Protein AF-A0A961BLE7-F1 (afdb_monomer)

Nearest PDB structures (foldseek):
  6jde-assembly1_B  TM=3.612E-01  e=2.656E+00  Escherichia coli K-12
  7pup-assembly1_A  TM=2.075E-01  e=4.134E+00  Arabidopsis thaliana

Radius of gyration: 15.81 Å; Cα contacts (8 Å, |Δi|>4): 350; chains: 1; bounding box: 40×34×43 Å

Sequence (179 aa):
MSVVALWSPSDLVLSILAPLAVAASRPPCLVVDLDPNGPRFSAGPTLAELVADGPTADQLAPKRSGVSVLGNGGVRAGDAEDVVAALGRRWPSLVLRCPPTEPAPPAAIALIPLLPGPLALRTDPHRTILQRVGLRVDVPDGIPVVREPRPSTLRALASMRMPVRSRWVRQLGQIWSPT

Mean predicted aligned error: 3.85 Å

Structure (mmCIF, N/CA/C/O backbone):
data_AF-A0A961BLE7-F1
#
_entry.id   AF-A0A961BLE7-F1
#
loop_
_atom_site.group_PDB
_atom_site.id
_atom_site.type_symbol
_atom_site.label_atom_id
_atom_site.label_alt_id
_atom_site.label_comp_id
_atom_site.label_asym_id
_atom_site.label_entity_id
_atom_site.label_seq_id
_atom_site.pdbx_PDB_ins_code
_atom_site.Cartn_x
_atom_site.Cartn_y
_atom_site.Cartn_z
_atom_site.occupancy
_atom_site.B_iso_or_equiv
_atom_site.auth_seq_id
_atom_site.auth_comp_id
_atom_site.auth_asym_id
_atom_site.auth_atom_id
_atom_site.pdbx_PDB_model_num
ATOM 1 N N . MET A 1 1 ? 5.748 -5.841 15.521 1.00 70.19 1 MET A N 1
ATOM 2 C CA . MET A 1 1 ? 4.954 -4.909 14.696 1.00 70.19 1 MET A CA 1
ATOM 3 C C . MET A 1 1 ? 5.760 -4.608 13.450 1.00 70.19 1 MET A C 1
ATOM 5 O O . MET A 1 1 ? 6.947 -4.339 13.587 1.00 70.19 1 MET A O 1
ATOM 9 N N . SER A 1 2 ? 5.156 -4.688 12.268 1.00 90.81 2 SER A N 1
ATOM 10 C CA . SER A 1 2 ? 5.845 -4.400 11.004 1.00 90.81 2 SER A CA 1
ATOM 11 C C . SER A 1 2 ? 5.075 -3.327 10.242 1.00 90.81 2 SER A C 1
ATOM 13 O O . SER A 1 2 ? 3.888 -3.508 9.982 1.00 90.81 2 SER A O 1
ATOM 15 N N . VAL A 1 3 ? 5.737 -2.221 9.906 1.00 95.06 3 VAL A N 1
ATOM 16 C CA . VAL A 1 3 ? 5.173 -1.131 9.098 1.00 95.06 3 VAL A CA 1
ATOM 17 C C . VAL A 1 3 ? 5.963 -1.052 7.809 1.00 95.06 3 VAL A C 1
ATOM 19 O O . VAL A 1 3 ? 7.190 -1.028 7.836 1.00 95.06 3 VAL A O 1
ATOM 22 N N . VAL A 1 4 ? 5.253 -1.018 6.692 1.00 96.00 4 VAL A N 1
ATOM 23 C CA . VAL A 1 4 ? 5.823 -0.881 5.356 1.00 96.00 4 VAL A CA 1
ATOM 24 C C . VAL A 1 4 ? 5.196 0.339 4.714 1.00 96.00 4 VAL A C 1
ATOM 26 O O . VAL A 1 4 ? 3.980 0.393 4.584 1.00 96.00 4 VAL A O 1
ATOM 29 N N . ALA A 1 5 ? 6.006 1.294 4.275 1.00 96.31 5 ALA A N 1
ATOM 30 C CA . ALA A 1 5 ? 5.553 2.349 3.378 1.00 96.31 5 ALA A CA 1
ATOM 31 C C . ALA A 1 5 ? 5.838 1.932 1.934 1.00 96.31 5 ALA A C 1
ATOM 33 O O . ALA A 1 5 ? 6.955 1.517 1.628 1.00 96.31 5 ALA A O 1
ATOM 34 N N . LEU A 1 6 ? 4.832 2.008 1.063 1.00 96.56 6 LEU A N 1
ATOM 35 C CA . LEU A 1 6 ? 4.942 1.632 -0.342 1.00 96.56 6 LEU A CA 1
ATOM 36 C C . LEU A 1 6 ? 4.665 2.841 -1.231 1.00 96.56 6 LEU A C 1
ATOM 38 O O . LEU A 1 6 ? 3.615 3.475 -1.121 1.00 96.56 6 LEU A O 1
ATOM 42 N N . TRP A 1 7 ? 5.593 3.115 -2.141 1.00 96.19 7 TRP A N 1
ATOM 43 C CA . TRP A 1 7 ? 5.528 4.230 -3.077 1.00 96.19 7 TRP A CA 1
ATOM 44 C C . TRP A 1 7 ? 5.665 3.718 -4.512 1.00 96.19 7 TRP A C 1
ATOM 46 O O . TRP A 1 7 ? 6.544 2.913 -4.814 1.00 96.19 7 TRP A O 1
ATOM 56 N N . SER A 1 8 ? 4.774 4.149 -5.403 1.00 95.44 8 SER A N 1
ATOM 57 C CA . SER A 1 8 ? 4.772 3.736 -6.813 1.00 95.44 8 SER A CA 1
ATOM 58 C C . SER A 1 8 ? 4.468 4.949 -7.699 1.00 95.44 8 SER A C 1
ATOM 60 O O . SER A 1 8 ? 3.306 5.207 -8.011 1.00 95.44 8 SER A O 1
ATOM 62 N N . PRO A 1 9 ? 5.488 5.752 -8.052 1.00 91.81 9 PRO A N 1
ATOM 63 C CA . PRO A 1 9 ? 5.289 7.074 -8.651 1.00 91.81 9 PRO A CA 1
ATOM 64 C C . PRO A 1 9 ? 4.894 7.062 -10.130 1.00 91.81 9 PRO A C 1
ATOM 66 O O . PRO A 1 9 ? 4.314 8.025 -10.620 1.00 91.81 9 PRO A O 1
ATOM 69 N N . SER A 1 10 ? 5.212 5.996 -10.865 1.00 87.44 10 SER A N 1
ATOM 70 C CA . SER A 1 10 ? 5.004 5.924 -12.320 1.00 87.44 10 SER A CA 1
ATOM 71 C C . SER A 1 10 ? 3.865 5.011 -12.753 1.00 87.44 10 SER A C 1
ATOM 73 O O . SER A 1 10 ? 3.608 4.888 -13.949 1.00 87.44 10 SER A O 1
ATOM 75 N N . ASP A 1 11 ? 3.182 4.367 -11.809 1.00 89.56 11 ASP A N 1
ATOM 76 C CA . ASP A 1 11 ? 2.115 3.421 -12.107 1.00 89.56 11 ASP A CA 1
ATOM 77 C C . ASP A 1 11 ? 0.971 3.583 -11.099 1.00 89.56 11 ASP A C 1
ATOM 79 O O . ASP A 1 11 ? 1.023 3.112 -9.962 1.00 89.56 11 ASP A O 1
ATOM 83 N N . LEU A 1 12 ? -0.093 4.267 -11.532 1.00 88.81 12 LEU A N 1
ATOM 84 C CA . LEU A 1 12 ? -1.275 4.517 -10.704 1.00 88.81 12 LEU A CA 1
ATOM 85 C C . LEU A 1 12 ? -2.036 3.232 -10.354 1.00 88.81 12 LEU A C 1
ATOM 87 O O . LEU A 1 12 ? -2.704 3.171 -9.324 1.00 88.81 12 LEU A O 1
ATOM 91 N N . VAL A 1 13 ? -1.937 2.189 -11.182 1.00 91.31 13 VAL A N 1
ATOM 92 C CA . VAL A 1 13 ? -2.569 0.899 -10.889 1.00 91.31 13 VAL A CA 1
ATOM 93 C C . VAL A 1 13 ? -1.800 0.201 -9.773 1.00 91.31 13 VAL A C 1
ATOM 95 O O . VAL A 1 13 ? -2.412 -0.285 -8.818 1.00 91.31 13 VAL A O 1
ATOM 98 N N . LEU A 1 14 ? -0.467 0.181 -9.844 1.00 92.25 14 LEU A N 1
ATOM 99 C CA . LEU A 1 14 ? 0.373 -0.359 -8.775 1.00 92.25 14 LEU A CA 1
ATOM 100 C C . LEU A 1 14 ? 0.261 0.464 -7.494 1.00 92.25 14 LEU A C 1
ATOM 102 O O . LEU A 1 14 ? 0.162 -0.134 -6.423 1.00 92.25 14 LEU A O 1
ATOM 106 N N . SER A 1 15 ? 0.193 1.796 -7.581 1.00 94.50 15 SER A N 1
ATOM 107 C CA . SER A 1 15 ? 0.047 2.657 -6.401 1.00 94.50 15 SER A CA 1
ATOM 108 C C . SER A 1 15 ? -1.218 2.342 -5.598 1.00 94.50 15 SER A C 1
ATOM 110 O O . SER A 1 15 ? -1.226 2.510 -4.382 1.00 94.50 15 SER A O 1
ATOM 112 N N . ILE A 1 16 ? -2.274 1.835 -6.243 1.00 94.38 16 ILE A N 1
ATOM 113 C CA . ILE A 1 16 ? -3.529 1.439 -5.590 1.00 94.38 16 ILE A CA 1
ATOM 114 C C . ILE A 1 16 ? -3.517 -0.043 -5.191 1.00 94.38 16 ILE A C 1
ATOM 116 O O . ILE A 1 16 ? -3.877 -0.392 -4.066 1.00 94.38 16 ILE A O 1
ATOM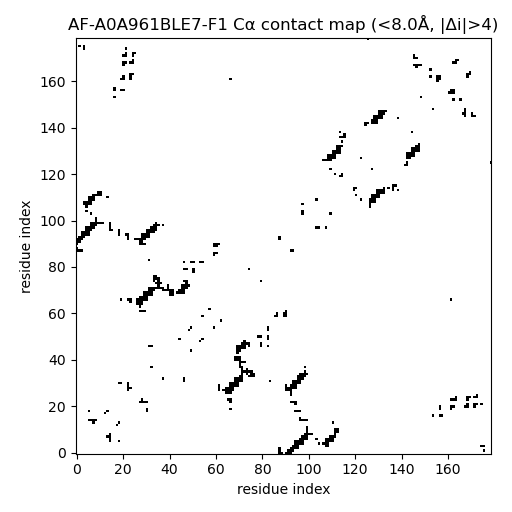 120 N N . LEU A 1 17 ? -3.129 -0.942 -6.100 1.00 95.69 17 LEU A N 1
ATOM 121 C CA . LEU A 1 17 ? -3.336 -2.384 -5.919 1.00 95.69 17 LEU A CA 1
ATOM 122 C C . LEU A 1 17 ? -2.174 -3.098 -5.229 1.00 95.69 17 LEU A C 1
ATOM 124 O O . LEU A 1 17 ? -2.391 -4.123 -4.578 1.00 95.69 17 LEU A O 1
ATOM 128 N N . ALA A 1 18 ? -0.946 -2.596 -5.349 1.00 96.12 18 ALA A N 1
ATOM 129 C CA . ALA A 1 18 ? 0.196 -3.229 -4.707 1.00 96.12 18 ALA A CA 1
ATOM 130 C C . ALA A 1 18 ? 0.148 -3.157 -3.172 1.00 96.12 18 ALA A C 1
ATOM 132 O O . ALA A 1 18 ? 0.408 -4.194 -2.560 1.00 96.12 18 ALA A O 1
ATOM 133 N N . PRO A 1 19 ? -0.267 -2.046 -2.523 1.00 97.25 19 PRO A N 1
ATOM 134 C CA . PRO A 1 19 ? -0.456 -2.025 -1.072 1.00 97.25 19 PRO A CA 1
ATOM 135 C C . PRO A 1 19 ? -1.402 -3.128 -0.579 1.00 97.25 19 PRO A C 1
ATOM 137 O O . PRO A 1 19 ? -1.113 -3.809 0.405 1.00 97.25 19 PRO A O 1
ATOM 140 N N . LEU A 1 20 ? -2.494 -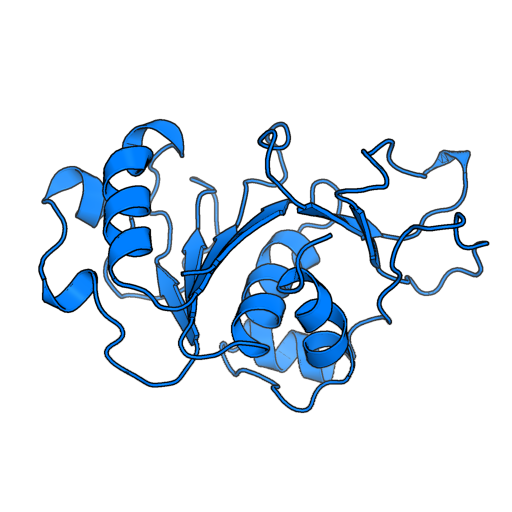3.377 -1.314 1.00 97.19 20 LEU A N 1
ATOM 141 C CA . LEU A 1 20 ? -3.436 -4.461 -1.016 1.00 97.19 20 LEU A CA 1
ATOM 142 C C . LEU A 1 20 ? -2.782 -5.842 -1.164 1.00 97.19 20 LEU A C 1
ATOM 144 O O . LEU A 1 20 ? -3.014 -6.733 -0.350 1.00 97.19 20 LEU A O 1
ATOM 148 N N . ALA A 1 21 ? -1.952 -6.032 -2.192 1.00 97.44 21 ALA A N 1
ATOM 149 C CA . ALA A 1 21 ? -1.229 -7.282 -2.408 1.00 97.44 21 ALA A CA 1
ATOM 150 C C . ALA A 1 21 ? -0.169 -7.548 -1.326 1.00 97.44 21 ALA A C 1
ATOM 152 O O . ALA A 1 21 ? -0.063 -8.681 -0.859 1.00 97.44 21 ALA A O 1
ATOM 153 N N . VAL A 1 22 ? 0.567 -6.519 -0.898 1.00 97.50 22 VAL A N 1
ATOM 154 C CA . VAL A 1 22 ? 1.529 -6.591 0.216 1.00 97.50 22 VAL A CA 1
ATOM 155 C C . VAL A 1 22 ? 0.810 -6.907 1.527 1.00 97.50 22 VAL A C 1
ATOM 157 O O . VAL A 1 22 ? 1.238 -7.785 2.272 1.00 97.50 22 VAL A O 1
ATOM 160 N N . ALA A 1 23 ? -0.331 -6.270 1.794 1.00 97.38 23 ALA A N 1
ATOM 161 C CA . ALA A 1 23 ? -1.136 -6.582 2.972 1.00 97.38 23 ALA A CA 1
ATOM 162 C C . ALA A 1 23 ? -1.667 -8.026 2.940 1.00 97.38 23 ALA A C 1
ATOM 164 O O . ALA A 1 23 ? -1.641 -8.734 3.949 1.00 97.38 23 ALA A O 1
ATOM 165 N N . ALA A 1 24 ? -2.097 -8.505 1.768 1.00 97.12 24 ALA A N 1
ATOM 166 C CA . ALA A 1 24 ? -2.608 -9.863 1.586 1.00 97.12 24 ALA A CA 1
ATOM 167 C C . ALA A 1 24 ? -1.560 -10.958 1.833 1.00 97.12 24 ALA A C 1
ATOM 169 O O . ALA A 1 24 ? -1.938 -12.106 2.073 1.00 97.12 24 ALA A O 1
ATOM 170 N N . SER A 1 25 ? -0.263 -10.640 1.774 1.00 96.56 25 SER A N 1
ATOM 171 C CA . SER A 1 25 ? 0.799 -11.605 2.064 1.00 96.56 25 SER A CA 1
ATOM 172 C C . SER A 1 25 ? 1.063 -11.783 3.561 1.00 96.56 25 SER A C 1
ATOM 174 O O . SER A 1 25 ? 1.757 -12.729 3.929 1.00 96.56 25 SER A O 1
ATOM 176 N N . ARG A 1 26 ? 0.555 -10.888 4.422 1.00 95.38 26 ARG A N 1
ATOM 177 C CA . ARG A 1 26 ? 0.780 -10.919 5.877 1.00 95.38 26 ARG A CA 1
ATOM 178 C C . ARG A 1 26 ? -0.465 -10.496 6.682 1.00 95.38 26 ARG A C 1
ATOM 180 O O . ARG A 1 26 ? -0.418 -9.513 7.414 1.00 95.38 26 ARG A O 1
ATOM 187 N N . PRO A 1 27 ? -1.597 -11.208 6.557 1.00 94.00 27 PRO A N 1
ATOM 188 C CA . PRO A 1 27 ? -2.790 -10.907 7.342 1.00 94.00 27 PRO A CA 1
ATOM 189 C C . PRO A 1 27 ? -2.629 -11.360 8.819 1.00 94.00 27 PRO A C 1
ATOM 191 O O . PRO A 1 27 ? -1.902 -12.324 9.071 1.00 94.00 27 PRO A O 1
ATOM 194 N N . PRO A 1 28 ? -3.306 -10.730 9.802 1.00 95.62 28 PRO A N 1
ATOM 195 C CA . PRO A 1 28 ? -4.135 -9.534 9.673 1.00 95.62 28 PRO A CA 1
ATOM 196 C C . PRO A 1 28 ? -3.291 -8.283 9.406 1.00 95.62 28 PRO A C 1
ATOM 198 O O . PRO A 1 28 ? -2.274 -8.049 10.059 1.00 95.62 28 PRO A O 1
ATOM 201 N N . CYS A 1 29 ? -3.742 -7.462 8.461 1.00 96.62 29 CYS A N 1
ATOM 202 C CA . CYS A 1 29 ? -3.024 -6.259 8.055 1.00 96.62 29 CYS A CA 1
ATOM 203 C C . CYS A 1 29 ? -3.989 -5.120 7.742 1.00 96.62 29 CYS A C 1
ATOM 205 O O . CYS A 1 29 ? -5.058 -5.346 7.170 1.00 96.62 29 CYS A O 1
ATOM 207 N N . LEU A 1 30 ? -3.604 -3.901 8.107 1.00 96.56 30 LEU A N 1
ATOM 208 C CA . LEU A 1 30 ? -4.312 -2.689 7.723 1.00 96.56 30 LEU A CA 1
ATOM 209 C C . LEU A 1 30 ? -3.498 -1.930 6.673 1.00 96.56 30 LEU A C 1
ATOM 211 O O . LEU A 1 30 ? -2.319 -1.646 6.870 1.00 96.56 30 LEU A O 1
ATOM 215 N N . VAL A 1 31 ? -4.150 -1.594 5.564 1.00 96.88 31 VAL A N 1
ATOM 216 C CA . VAL A 1 31 ? -3.651 -0.601 4.615 1.00 96.88 31 VAL A CA 1
ATOM 217 C C . VAL A 1 31 ? -4.170 0.762 5.048 1.00 96.88 31 VAL A C 1
ATOM 219 O O . VAL A 1 31 ? -5.381 0.945 5.160 1.00 96.88 31 VAL A O 1
ATOM 222 N N . VAL A 1 32 ? -3.269 1.705 5.291 1.00 96.75 32 VAL A N 1
ATOM 223 C CA . VAL A 1 32 ? -3.604 3.104 5.554 1.00 96.75 32 VAL A CA 1
ATOM 224 C C . VAL A 1 32 ? -3.275 3.901 4.306 1.00 96.75 32 VAL A C 1
ATOM 226 O O . VAL A 1 32 ? -2.134 3.898 3.841 1.00 96.75 32 VAL A O 1
ATOM 229 N N . ASP A 1 33 ? -4.287 4.548 3.746 1.00 96.50 33 ASP A N 1
ATOM 230 C CA . ASP A 1 33 ? -4.112 5.415 2.595 1.00 96.50 33 ASP A CA 1
ATOM 231 C C . ASP A 1 33 ? -3.635 6.804 3.029 1.00 96.50 33 ASP A C 1
ATOM 233 O O . ASP A 1 33 ? -4.336 7.507 3.757 1.00 96.50 33 ASP A O 1
ATOM 237 N N . LEU A 1 34 ? -2.436 7.195 2.597 1.00 95.94 34 LEU A N 1
ATOM 238 C CA . LEU A 1 34 ? -1.855 8.506 2.900 1.00 95.94 34 LEU A CA 1
ATOM 239 C C . LEU A 1 34 ? -2.014 9.503 1.748 1.00 95.94 34 LEU A C 1
ATOM 241 O O . LEU A 1 34 ? -1.532 10.623 1.860 1.00 95.94 34 LEU A O 1
ATOM 245 N N . ASP A 1 35 ? -2.673 9.109 0.657 1.00 94.44 35 ASP A N 1
ATOM 246 C CA . ASP A 1 35 ? -2.970 9.967 -0.488 1.00 94.44 35 ASP A CA 1
ATOM 247 C C . ASP A 1 35 ? -4.292 10.723 -0.272 1.00 94.44 35 ASP A C 1
ATOM 249 O O . ASP A 1 35 ? -5.356 10.093 -0.293 1.00 94.44 35 ASP A O 1
ATOM 253 N N . PRO A 1 36 ? -4.272 12.061 -0.108 1.00 93.25 36 PRO A N 1
ATOM 254 C CA . PRO A 1 36 ? -5.491 12.855 0.057 1.00 93.25 36 PRO A CA 1
ATOM 255 C C . PRO A 1 36 ? -6.447 12.744 -1.133 1.00 93.25 36 PRO A C 1
ATOM 257 O O . PRO A 1 36 ? -7.654 12.912 -0.974 1.00 93.25 36 PRO A O 1
ATOM 260 N N . ASN A 1 37 ? -5.907 12.434 -2.315 1.00 90.50 37 ASN A N 1
ATOM 261 C CA . ASN A 1 37 ? -6.648 12.275 -3.564 1.00 90.50 37 ASN A CA 1
ATOM 262 C C . ASN A 1 37 ? -6.864 10.794 -3.921 1.00 90.50 37 ASN A C 1
ATOM 264 O O . ASN A 1 37 ? -7.235 10.466 -5.052 1.00 90.50 37 ASN A O 1
ATOM 268 N N . GLY A 1 38 ? -6.608 9.892 -2.969 1.00 85.81 38 GLY A N 1
ATOM 269 C CA . GLY A 1 38 ? -6.755 8.456 -3.133 1.00 85.81 38 GLY A CA 1
ATOM 270 C C . GLY A 1 38 ? -8.201 8.017 -3.390 1.00 85.81 38 GLY A C 1
ATOM 271 O O . GLY A 1 38 ? -9.160 8.745 -3.115 1.00 85.81 38 GLY A O 1
ATOM 272 N N . PRO A 1 39 ? -8.399 6.800 -3.925 1.00 85.12 39 PRO A N 1
ATOM 273 C CA . PRO A 1 39 ? -9.734 6.284 -4.165 1.00 85.12 39 PRO A CA 1
ATOM 274 C C . PRO A 1 39 ? -10.466 6.028 -2.843 1.00 85.12 39 PRO A C 1
ATOM 276 O O . PRO A 1 39 ? -9.890 5.617 -1.834 1.00 85.12 39 PRO A O 1
ATOM 279 N N . ARG A 1 40 ? -11.793 6.163 -2.868 1.00 84.69 40 ARG A N 1
ATOM 280 C CA . ARG A 1 40 ? -12.626 5.779 -1.727 1.00 84.69 40 ARG A CA 1
ATOM 281 C C . ARG A 1 40 ? -12.744 4.253 -1.655 1.00 84.69 40 ARG A C 1
ATOM 283 O O . ARG A 1 40 ? -13.607 3.657 -2.290 1.00 84.69 40 ARG A O 1
ATOM 290 N N . PHE A 1 41 ? -11.868 3.619 -0.876 1.00 78.12 41 PHE A N 1
ATOM 291 C CA . PHE A 1 41 ? -11.813 2.156 -0.736 1.00 78.12 41 PHE A CA 1
ATOM 292 C C . PHE A 1 41 ? -13.033 1.534 -0.038 1.00 78.12 41 PHE A C 1
ATOM 294 O O . PHE A 1 41 ? -13.338 0.363 -0.267 1.00 78.12 41 PHE A O 1
ATOM 301 N N . SER A 1 42 ? -13.716 2.273 0.843 1.00 72.75 42 SER A N 1
ATOM 302 C CA . SER A 1 42 ? -14.925 1.791 1.521 1.00 72.75 42 SER A CA 1
ATOM 303 C C . SER A 1 42 ? -15.820 2.936 2.007 1.00 72.75 42 SER A C 1
ATOM 305 O O . SER A 1 42 ? -15.404 4.093 2.042 1.00 72.75 42 SER A O 1
ATOM 307 N N . ALA A 1 43 ? -17.051 2.596 2.396 1.00 75.94 43 ALA A N 1
ATOM 308 C CA . ALA A 1 43 ? -17.995 3.509 3.044 1.00 75.94 43 ALA A CA 1
ATOM 309 C C . ALA A 1 43 ? -17.790 3.625 4.571 1.00 75.94 43 ALA A C 1
ATOM 311 O O . ALA A 1 43 ? -18.585 4.281 5.235 1.00 75.94 43 ALA A O 1
ATOM 312 N N . GLY A 1 44 ? -16.777 2.951 5.129 1.00 84.06 44 GLY A N 1
ATOM 313 C CA . GLY A 1 44 ? -16.448 3.022 6.552 1.00 84.06 44 GLY A CA 1
ATOM 314 C C . GLY A 1 44 ? -15.713 4.311 6.936 1.00 84.06 44 GLY A C 1
ATOM 315 O O . GLY A 1 44 ? -15.523 5.178 6.078 1.00 84.06 44 GLY A O 1
ATOM 316 N N . PRO A 1 45 ? -15.276 4.412 8.206 1.00 88.81 45 PRO A N 1
ATOM 317 C CA . PRO A 1 45 ? -14.592 5.596 8.688 1.00 88.81 45 PRO A CA 1
ATOM 318 C C . PRO A 1 45 ? -13.283 5.847 7.935 1.00 88.81 45 PRO A C 1
ATOM 320 O O . PRO A 1 45 ? -12.611 4.902 7.504 1.00 88.81 45 PRO A O 1
ATOM 323 N N . THR A 1 46 ? -12.931 7.119 7.782 1.00 94.62 46 THR A N 1
ATOM 324 C CA . THR A 1 46 ? -11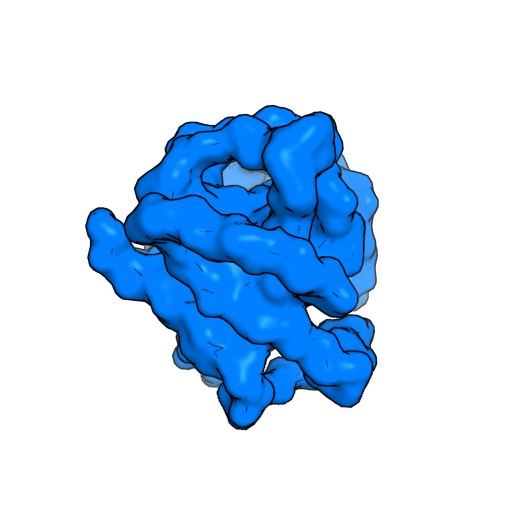.733 7.586 7.071 1.00 94.62 46 THR A CA 1
ATOM 325 C C . THR A 1 46 ? -10.630 8.015 8.034 1.00 94.62 46 THR A C 1
ATOM 327 O O . THR A 1 46 ? -10.873 8.278 9.209 1.00 94.62 46 THR A O 1
ATOM 330 N N . LEU A 1 47 ? -9.391 8.094 7.545 1.00 95.88 47 LEU A N 1
ATOM 331 C CA . LEU A 1 47 ? -8.269 8.632 8.309 1.00 95.88 47 LEU A CA 1
ATOM 332 C C . LEU A 1 47 ? -8.546 10.078 8.740 1.00 95.88 47 LEU A C 1
ATOM 334 O O . LEU A 1 47 ? -8.244 10.427 9.873 1.00 95.88 47 LEU A O 1
ATOM 338 N N . ALA A 1 48 ? -9.184 10.873 7.880 1.00 95.88 48 ALA A N 1
ATOM 339 C CA . ALA A 1 48 ? -9.603 12.237 8.176 1.00 95.88 48 ALA A CA 1
ATOM 340 C C . ALA A 1 48 ? -10.545 12.325 9.385 1.00 95.88 48 ALA A C 1
ATOM 342 O O . ALA A 1 48 ? -10.334 13.155 10.263 1.00 95.88 48 ALA A O 1
ATOM 343 N N . GLU A 1 49 ? -11.536 11.437 9.472 1.00 95.50 49 GLU A N 1
ATOM 344 C CA . GLU A 1 49 ? -12.439 11.365 10.630 1.00 95.50 49 GLU A CA 1
ATOM 345 C C . GLU A 1 49 ? -11.688 10.937 11.897 1.00 95.50 49 GLU A C 1
ATOM 347 O O . GLU A 1 49 ? -11.895 11.509 12.960 1.00 95.50 49 GLU A O 1
ATOM 352 N N . LEU A 1 50 ? -10.749 9.989 11.797 1.00 96.44 50 LEU A N 1
ATOM 353 C CA . LEU A 1 50 ? -9.916 9.596 12.941 1.00 96.44 50 LEU A CA 1
ATOM 354 C C . LEU A 1 50 ? -8.985 10.722 13.415 1.00 96.44 50 LEU A C 1
ATOM 356 O O . LEU A 1 50 ? -8.684 10.786 14.604 1.00 96.44 50 LEU A O 1
ATOM 360 N N . VAL A 1 51 ? -8.507 11.574 12.506 1.00 97.31 51 VAL A N 1
ATOM 361 C CA . VAL A 1 51 ? -7.704 12.759 12.842 1.00 97.31 51 VAL A CA 1
ATOM 362 C C . VAL A 1 51 ? -8.570 13.823 13.517 1.00 97.31 51 VAL A C 1
ATOM 364 O O . VAL A 1 51 ? -8.139 14.411 14.504 1.00 97.31 51 VAL A O 1
ATOM 367 N N . ALA A 1 52 ? -9.787 14.051 13.018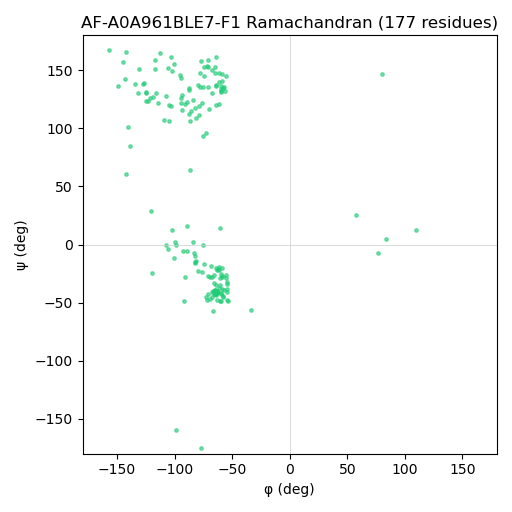 1.00 97.00 52 ALA A N 1
ATOM 368 C CA . ALA A 1 52 ? -10.694 15.062 13.556 1.00 97.00 52 ALA A CA 1
ATOM 369 C C . ALA A 1 52 ? -11.278 14.675 14.926 1.00 97.00 52 ALA A C 1
ATOM 371 O O . ALA A 1 52 ? -11.254 15.480 15.855 1.00 97.00 52 ALA A O 1
ATOM 372 N N . ASP A 1 53 ? -11.773 13.443 15.055 1.00 95.69 53 ASP A N 1
ATOM 373 C CA . ASP A 1 53 ? -12.556 12.999 16.215 1.00 95.69 53 ASP A CA 1
ATOM 374 C C . ASP A 1 53 ? -11.731 12.175 17.217 1.00 95.69 53 ASP A C 1
ATOM 376 O O . ASP A 1 53 ? -12.166 11.906 18.340 1.00 95.69 53 ASP A O 1
ATOM 380 N N . GLY A 1 54 ? -10.525 11.769 16.818 1.00 94.44 54 GLY A N 1
ATOM 381 C CA . GLY A 1 54 ? -9.689 10.830 17.552 1.00 94.44 54 GLY A CA 1
ATOM 382 C C . GLY A 1 54 ? -10.108 9.365 17.337 1.00 94.44 54 GLY A C 1
ATOM 383 O O . GLY A 1 54 ? -11.290 9.043 17.184 1.00 94.44 54 GLY A O 1
ATOM 384 N N . PRO A 1 55 ? -9.153 8.417 17.335 1.00 93.69 55 PRO A N 1
ATOM 385 C CA . PRO A 1 55 ? -9.473 7.014 17.135 1.00 93.69 55 PRO A CA 1
ATOM 386 C C . PRO A 1 55 ? -10.045 6.374 18.407 1.00 93.69 55 PRO A C 1
ATOM 388 O O . PRO A 1 55 ? -9.491 6.486 19.501 1.00 93.69 55 PRO A O 1
ATOM 391 N N . THR A 1 56 ? -11.110 5.594 18.249 1.00 92.62 56 THR A N 1
ATOM 392 C CA . THR A 1 56 ? -11.626 4.716 19.309 1.00 92.62 56 THR A CA 1
ATOM 393 C C . THR A 1 56 ? -10.767 3.455 19.454 1.00 92.62 56 THR A C 1
ATOM 395 O O . THR A 1 56 ? -10.103 3.018 18.509 1.00 92.62 56 THR A O 1
ATOM 398 N N . ALA A 1 57 ? -10.814 2.804 20.622 1.00 87.69 57 ALA A N 1
ATOM 399 C CA . ALA A 1 57 ? -10.073 1.561 20.867 1.00 87.69 57 ALA A CA 1
ATOM 400 C C . ALA A 1 57 ? -10.376 0.469 19.818 1.00 87.69 57 ALA A C 1
ATOM 402 O O . ALA A 1 57 ? -9.466 -0.216 19.348 1.00 87.69 57 ALA A O 1
ATOM 403 N N . ASP A 1 58 ? -11.636 0.373 19.394 1.00 87.06 58 ASP A N 1
ATOM 404 C CA . ASP A 1 58 ? -12.107 -0.584 18.392 1.00 87.06 58 ASP A CA 1
ATOM 405 C C . ASP A 1 58 ? -11.595 -0.298 16.976 1.00 87.06 58 ASP A C 1
ATOM 407 O O . ASP A 1 58 ? -11.499 -1.216 16.160 1.00 87.06 58 ASP A O 1
ATOM 411 N N . GLN A 1 59 ? -11.298 0.961 16.649 1.00 89.44 59 GLN A N 1
ATOM 412 C CA . GLN A 1 59 ? -10.727 1.346 15.352 1.00 89.44 59 GLN A CA 1
ATOM 413 C C . GLN A 1 59 ? -9.217 1.087 15.297 1.00 89.44 59 GLN A C 1
ATOM 415 O O . GLN A 1 59 ? -8.659 0.898 14.216 1.00 89.44 59 GLN A O 1
ATOM 420 N N . LEU A 1 60 ? -8.556 1.030 16.457 1.00 90.38 60 LEU A N 1
ATOM 421 C CA . LEU A 1 60 ? -7.117 0.803 16.543 1.00 90.38 60 LEU A CA 1
ATOM 422 C C . LEU A 1 60 ? -6.716 -0.670 16.445 1.00 90.38 60 LEU A C 1
ATOM 424 O O . LEU A 1 60 ? -5.543 -0.947 16.224 1.00 90.38 60 LEU A O 1
ATOM 428 N N . ALA A 1 61 ? -7.643 -1.617 16.590 1.00 88.88 61 ALA A N 1
ATOM 429 C CA . ALA A 1 61 ? -7.334 -3.044 16.618 1.00 88.88 61 ALA A CA 1
ATOM 430 C C . ALA A 1 61 ? -7.972 -3.819 15.448 1.00 88.88 61 ALA A C 1
ATOM 432 O O . ALA A 1 61 ? -9.047 -3.458 14.956 1.00 88.88 61 ALA A O 1
ATOM 433 N N . PRO A 1 62 ? -7.349 -4.922 14.992 1.00 88.94 62 PRO A N 1
ATOM 434 C CA . PRO A 1 62 ? -7.943 -5.779 13.975 1.00 88.94 62 PRO A CA 1
ATOM 435 C 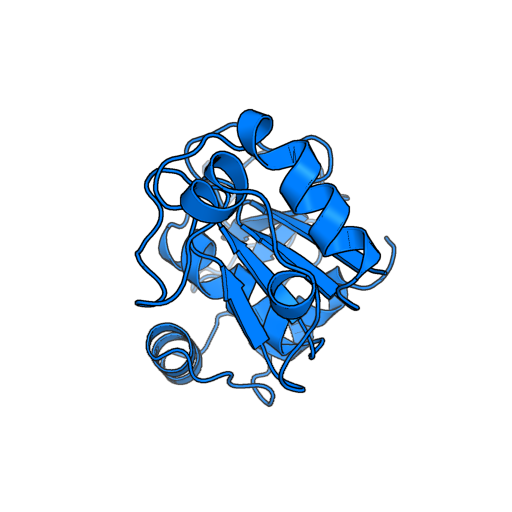C . PRO A 1 62 ? -9.235 -6.429 14.484 1.00 88.94 62 PRO A C 1
ATOM 437 O O . PRO A 1 62 ? -9.220 -7.225 15.416 1.00 88.94 62 PRO A O 1
ATOM 440 N N . LYS A 1 63 ? -10.352 -6.158 13.802 1.00 87.06 63 LYS A N 1
ATOM 441 C CA . LYS A 1 63 ? -11.644 -6.832 14.050 1.00 87.06 63 LYS A CA 1
ATOM 442 C C . LYS A 1 63 ? -11.766 -8.196 13.361 1.00 87.06 63 LYS A C 1
ATOM 444 O O . LYS A 1 63 ? -12.667 -8.971 13.657 1.00 87.06 63 LYS A O 1
ATOM 449 N N . ARG A 1 64 ? -10.892 -8.473 12.389 1.00 85.94 64 ARG A N 1
ATOM 450 C CA . ARG A 1 64 ? -10.888 -9.689 11.564 1.00 85.94 64 ARG A CA 1
ATOM 451 C C . ARG A 1 64 ? -9.462 -10.114 11.243 1.00 85.94 64 ARG A C 1
ATOM 453 O O . ARG A 1 64 ? -8.564 -9.280 11.201 1.00 85.94 64 ARG A O 1
ATOM 460 N N . SER A 1 65 ? -9.278 -11.391 10.926 1.00 89.44 65 SER A N 1
ATOM 461 C CA . SER A 1 65 ? -7.973 -11.972 10.584 1.00 89.44 65 SER A CA 1
ATOM 462 C C . SER A 1 65 ? -7.457 -11.614 9.184 1.00 89.44 65 SER A C 1
ATOM 464 O O . SER A 1 65 ? -6.385 -12.072 8.818 1.00 89.44 65 SER A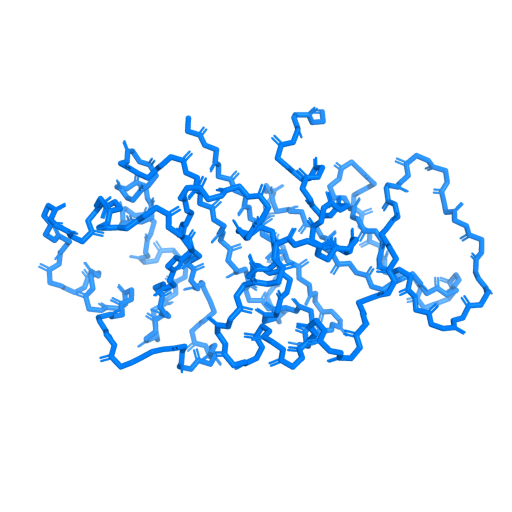 O 1
ATOM 466 N N . GLY A 1 66 ? -8.201 -10.841 8.384 1.00 93.75 66 GLY A N 1
ATOM 467 C CA . GLY A 1 66 ? -7.871 -10.514 6.991 1.00 93.75 66 GLY A CA 1
ATOM 468 C C . GLY A 1 66 ? -7.215 -9.143 6.785 1.00 93.75 66 GLY A C 1
ATOM 469 O O . GLY A 1 66 ? -6.666 -8.544 7.707 1.00 93.75 66 GLY A O 1
ATOM 470 N N . VAL A 1 67 ? -7.295 -8.637 5.551 1.00 95.00 67 VAL A N 1
ATOM 471 C CA . VAL A 1 67 ? -6.854 -7.279 5.194 1.00 95.00 67 VAL A CA 1
ATOM 472 C C . VAL A 1 67 ? -7.985 -6.286 5.425 1.00 95.00 67 VAL A C 1
ATOM 474 O O . VAL A 1 67 ? -9.103 -6.529 4.977 1.00 95.00 67 VAL A O 1
ATOM 477 N N . SER A 1 68 ? -7.698 -5.160 6.067 1.00 94.56 68 SER A N 1
ATOM 478 C CA . SER A 1 68 ? -8.586 -3.997 6.172 1.00 94.56 68 SER A CA 1
ATOM 479 C C . SER A 1 68 ? -7.953 -2.780 5.505 1.00 94.56 68 SER A C 1
ATOM 481 O O . SER A 1 68 ? -6.740 -2.746 5.319 1.00 94.56 68 SER A O 1
ATOM 483 N N . VAL A 1 69 ? -8.770 -1.795 5.132 1.00 94.75 69 VAL A N 1
ATOM 484 C CA . VAL A 1 69 ? -8.295 -0.547 4.525 1.00 94.75 69 VAL A CA 1
ATOM 485 C C . VAL A 1 69 ? -8.941 0.636 5.224 1.00 94.75 69 VAL A C 1
ATOM 487 O O . VAL A 1 69 ? -10.160 0.655 5.387 1.00 94.75 69 VAL A O 1
ATOM 490 N N . LEU A 1 70 ? -8.115 1.600 5.611 1.00 95.25 70 LEU A N 1
ATOM 491 C CA . LEU A 1 70 ? -8.510 2.913 6.094 1.00 95.25 70 LEU A CA 1
ATOM 492 C C . LEU A 1 70 ? -8.231 3.911 4.968 1.00 95.25 70 LEU A C 1
ATOM 494 O O . LEU A 1 70 ? -7.072 4.188 4.659 1.00 95.25 70 LEU A O 1
ATOM 498 N N . GLY A 1 71 ? -9.292 4.379 4.308 1.00 95.50 71 GLY A N 1
ATOM 499 C CA . GLY A 1 71 ? -9.180 5.389 3.251 1.00 95.50 71 GLY A CA 1
ATOM 500 C C . GLY A 1 71 ? -8.812 6.753 3.832 1.00 95.50 71 GLY A C 1
ATOM 501 O O . GLY A 1 71 ? -9.153 7.028 4.979 1.00 95.50 71 GLY A O 1
ATOM 502 N N . ASN A 1 72 ? -8.142 7.603 3.053 1.00 95.69 72 ASN A N 1
ATOM 503 C CA . ASN A 1 72 ? -7.580 8.851 3.565 1.00 95.69 72 ASN A CA 1
ATOM 504 C C . ASN A 1 72 ? -8.659 9.864 4.001 1.00 95.69 72 ASN A C 1
ATOM 506 O O . ASN A 1 72 ? -8.695 10.276 5.153 1.00 95.69 72 ASN A O 1
ATOM 510 N N . GLY A 1 73 ? -9.572 10.238 3.100 1.00 92.81 73 GLY A N 1
ATOM 511 C CA . GLY A 1 73 ? -10.633 11.212 3.398 1.00 92.81 73 GLY A CA 1
ATOM 512 C C . GLY A 1 73 ? -10.235 12.691 3.270 1.00 92.81 73 GLY A C 1
ATOM 513 O O . GLY A 1 73 ? -11.068 13.545 3.549 1.00 92.81 73 GLY A O 1
ATOM 514 N N . GLY A 1 74 ? -9.016 13.003 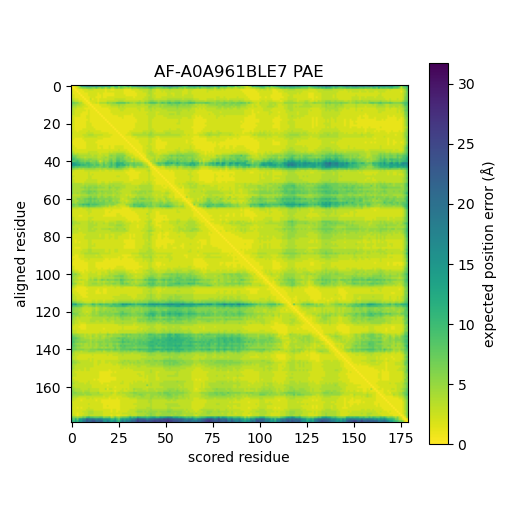2.817 1.00 93.62 74 GLY A N 1
ATOM 515 C CA . GLY A 1 74 ? -8.575 14.360 2.464 1.00 93.62 74 GLY A CA 1
ATOM 516 C C . GLY A 1 74 ? -7.555 15.002 3.413 1.00 93.62 74 GLY A C 1
ATOM 517 O O . GLY A 1 74 ? -7.313 16.202 3.304 1.00 93.62 74 GLY A O 1
ATOM 518 N N . VAL A 1 75 ? -6.949 14.240 4.328 1.00 95.12 75 VAL A N 1
ATOM 519 C CA . VAL A 1 75 ? -5.905 14.729 5.248 1.00 95.12 75 VAL A CA 1
ATOM 520 C C . VAL A 1 75 ? -4.505 14.470 4.709 1.00 95.12 75 VAL A C 1
ATOM 522 O O . VAL A 1 75 ? -4.232 13.427 4.108 1.00 95.12 75 VAL A O 1
ATOM 525 N N . ARG A 1 76 ? -3.586 15.410 4.955 1.00 93.19 76 ARG A N 1
ATOM 526 C CA . ARG A 1 76 ? -2.176 15.231 4.592 1.00 93.19 76 ARG A CA 1
ATOM 527 C C . ARG A 1 76 ? -1.518 14.209 5.512 1.00 93.19 76 ARG A C 1
ATOM 529 O O . ARG A 1 76 ? -1.911 14.050 6.663 1.00 93.19 76 ARG A O 1
ATOM 536 N N . ALA A 1 77 ? -0.472 13.552 5.014 1.00 90.12 77 ALA A N 1
ATOM 537 C CA . ALA A 1 77 ? 0.245 12.526 5.767 1.00 90.12 77 ALA A CA 1
ATOM 538 C C . ALA A 1 77 ? 0.790 13.036 7.117 1.00 90.12 77 ALA A C 1
ATOM 540 O O . ALA A 1 77 ? 0.690 12.315 8.106 1.00 90.12 77 ALA A O 1
ATOM 541 N N . GLY A 1 78 ? 1.300 14.274 7.162 1.00 91.44 78 GLY A N 1
ATOM 542 C CA . GLY A 1 78 ? 1.812 14.898 8.390 1.00 91.44 78 GLY A CA 1
ATOM 543 C C . GLY A 1 78 ? 0.739 15.092 9.467 1.00 91.44 78 GLY A C 1
ATOM 544 O O . GLY A 1 78 ? 0.970 14.801 10.635 1.00 91.44 78 GLY A O 1
ATOM 545 N N . ASP A 1 79 ? -0.476 15.480 9.067 1.00 95.00 79 ASP A N 1
ATOM 546 C CA . ASP A 1 79 ? -1.601 15.682 9.994 1.00 95.00 79 ASP A CA 1
ATOM 547 C C . ASP A 1 79 ? -2.098 14.354 10.601 1.00 95.00 79 ASP A C 1
ATOM 549 O O . ASP A 1 79 ? -2.783 14.334 11.621 1.00 95.00 79 ASP A O 1
ATOM 553 N N . ALA A 1 80 ? -1.756 13.225 9.974 1.00 95.50 80 ALA A N 1
ATOM 554 C CA . ALA A 1 80 ? -2.169 11.890 10.385 1.00 95.50 80 ALA A CA 1
ATOM 555 C C . ALA A 1 80 ? -1.108 11.123 11.195 1.00 95.50 80 ALA A C 1
ATOM 557 O O . ALA A 1 80 ? -1.364 9.978 11.581 1.00 95.50 80 ALA A O 1
ATOM 558 N N . GLU A 1 81 ? 0.068 11.707 11.455 1.00 94.69 81 GLU A N 1
ATOM 559 C CA . GLU A 1 81 ? 1.213 11.013 12.068 1.00 94.69 81 GLU A CA 1
ATOM 560 C C . GLU A 1 81 ? 0.859 10.329 13.394 1.00 94.69 81 GLU A C 1
ATOM 562 O O . GLU A 1 81 ? 1.127 9.135 13.565 1.00 94.69 81 GLU A O 1
ATOM 567 N N . ASP A 1 82 ? 0.181 11.037 14.299 1.00 96.31 82 ASP A N 1
ATOM 568 C CA . ASP A 1 82 ? -0.195 10.504 15.613 1.00 96.31 82 ASP A CA 1
ATOM 569 C C . ASP A 1 82 ? -1.187 9.339 15.515 1.00 96.31 82 ASP A C 1
ATOM 571 O O . ASP A 1 82 ? -1.062 8.334 16.229 1.00 96.31 82 ASP A O 1
ATOM 575 N N . VAL A 1 83 ? -2.145 9.432 14.587 1.00 96.94 83 VAL A N 1
ATOM 576 C CA . VAL A 1 83 ? -3.119 8.366 14.321 1.00 96.94 83 VAL A CA 1
ATOM 577 C C . VAL A 1 83 ? -2.421 7.146 13.724 1.00 96.94 83 VAL A C 1
ATOM 579 O O . VAL A 1 83 ? -2.642 6.023 14.183 1.00 96.94 83 VAL A O 1
ATOM 582 N N . VAL A 1 84 ? -1.532 7.340 12.747 1.00 95.94 84 VAL A N 1
ATOM 583 C CA . VAL A 1 84 ? -0.746 6.256 12.136 1.00 95.94 84 VAL A CA 1
ATOM 584 C C . VAL A 1 84 ? 0.159 5.589 13.173 1.00 95.94 84 VAL A C 1
ATOM 586 O O . VAL A 1 84 ? 0.231 4.358 13.227 1.00 95.94 84 VAL A O 1
ATOM 589 N N . ALA A 1 85 ? 0.791 6.365 14.055 1.00 95.38 85 ALA A N 1
ATOM 590 C CA . ALA A 1 85 ? 1.594 5.840 15.152 1.00 95.38 85 ALA A CA 1
ATOM 591 C C . ALA A 1 85 ? 0.743 5.025 16.144 1.00 95.38 85 ALA A C 1
ATOM 593 O O . ALA A 1 85 ? 1.159 3.949 16.587 1.00 95.38 85 ALA A O 1
ATOM 594 N N . ALA A 1 86 ? -0.467 5.491 16.473 1.00 95.62 86 ALA A N 1
ATOM 595 C CA . ALA A 1 86 ? -1.404 4.764 17.327 1.00 95.62 86 ALA A CA 1
ATOM 596 C C . ALA A 1 86 ? -1.871 3.445 16.697 1.00 95.62 86 ALA A C 1
ATOM 598 O O . ALA A 1 86 ? -1.882 2.416 17.380 1.00 95.62 86 ALA A O 1
ATOM 599 N N . LEU A 1 87 ? -2.185 3.454 15.398 1.00 95.88 87 LEU A N 1
ATOM 600 C CA . LEU A 1 87 ? -2.499 2.252 14.626 1.00 95.88 87 LEU A CA 1
ATOM 601 C C . LEU A 1 87 ? -1.318 1.280 14.631 1.00 95.88 87 LEU A C 1
ATOM 603 O O . LEU A 1 87 ? -1.513 0.087 14.859 1.00 95.88 87 LEU A O 1
ATOM 607 N N . GLY A 1 88 ? -0.090 1.785 14.466 1.00 94.94 88 GLY A N 1
ATOM 608 C CA . GLY A 1 88 ? 1.138 0.989 14.517 1.00 94.94 88 GLY A CA 1
ATOM 609 C C . GLY A 1 88 ? 1.234 0.178 15.795 1.00 94.94 88 GLY A C 1
ATOM 610 O O . GLY A 1 88 ? 1.399 -1.037 15.747 1.00 94.94 88 GLY A O 1
ATOM 611 N N . ARG A 1 89 ? 1.011 0.816 16.946 1.00 94.25 89 ARG A N 1
ATOM 612 C CA . ARG A 1 89 ? 1.109 0.157 18.258 1.00 94.25 89 ARG A CA 1
ATOM 613 C C . ARG A 1 89 ? 0.126 -1.001 18.465 1.00 94.25 89 ARG A C 1
ATOM 615 O O . ARG A 1 89 ? 0.329 -1.798 19.378 1.00 94.25 89 ARG A O 1
ATOM 622 N N . ARG A 1 90 ? -0.950 -1.086 17.681 1.00 93.50 90 ARG A N 1
ATOM 623 C CA . ARG A 1 90 ? -2.065 -2.018 17.915 1.00 93.50 90 ARG A CA 1
ATOM 624 C C . ARG A 1 90 ? -2.292 -3.006 16.769 1.00 93.50 90 ARG A C 1
ATOM 626 O O . ARG A 1 90 ? -2.797 -4.102 17.013 1.00 93.50 90 ARG A O 1
ATOM 633 N N . TRP A 1 91 ? -1.883 -2.671 15.548 1.00 94.69 91 TRP A N 1
ATOM 634 C CA . TRP A 1 91 ? -1.964 -3.569 14.400 1.00 94.69 91 TRP A CA 1
ATOM 635 C C . TRP A 1 91 ? -0.718 -4.459 14.278 1.00 94.69 91 TRP A C 1
ATOM 637 O O . TRP A 1 91 ? 0.411 -3.968 14.327 1.00 94.69 91 TRP A O 1
ATOM 647 N N . PRO A 1 92 ? -0.878 -5.775 14.034 1.00 94.25 92 PRO A N 1
ATOM 648 C CA . PRO A 1 92 ? 0.265 -6.664 13.822 1.00 94.25 92 PRO A CA 1
ATOM 649 C C . PRO A 1 92 ? 1.117 -6.274 12.609 1.00 94.25 92 PRO A C 1
ATOM 651 O O . PRO A 1 92 ? 2.341 -6.451 12.617 1.00 94.25 92 PRO A O 1
ATOM 654 N N . SER A 1 93 ? 0.479 -5.765 11.551 1.00 96.31 93 SER A N 1
ATOM 655 C CA . SER A 1 93 ? 1.128 -5.351 10.306 1.00 96.31 93 SER A CA 1
ATOM 656 C C . SER A 1 93 ? 0.381 -4.186 9.651 1.00 96.31 93 SER A C 1
ATOM 658 O O . SER A 1 93 ? -0.849 -4.208 9.562 1.00 96.31 93 SER A O 1
ATOM 660 N N . LEU A 1 94 ? 1.130 -3.194 9.167 1.00 96.88 94 LEU A N 1
ATOM 661 C CA . LEU A 1 94 ? 0.611 -2.020 8.468 1.00 96.88 94 LEU A CA 1
ATOM 662 C C . LEU A 1 94 ? 1.297 -1.815 7.127 1.00 96.88 94 LEU A C 1
ATOM 664 O O . LEU A 1 94 ? 2.521 -1.900 7.034 1.00 96.88 94 LEU A O 1
ATOM 668 N N . VAL A 1 95 ? 0.500 -1.470 6.122 1.00 97.56 95 VAL A N 1
ATOM 669 C CA . VAL A 1 95 ? 0.990 -0.948 4.849 1.00 97.56 95 VAL A CA 1
ATOM 670 C C . VAL A 1 95 ? 0.514 0.490 4.703 1.00 97.56 95 VAL A C 1
ATOM 672 O O . VAL A 1 95 ? -0.684 0.748 4.714 1.00 97.56 95 VAL A O 1
ATOM 675 N N . LEU A 1 96 ? 1.440 1.424 4.551 1.00 97.19 96 LEU A N 1
ATOM 676 C CA . LEU A 1 96 ? 1.159 2.817 4.243 1.00 97.19 96 LEU A CA 1
ATOM 677 C C . LEU A 1 96 ? 1.229 2.981 2.724 1.00 97.19 96 LEU A C 1
ATOM 679 O O . LEU A 1 96 ? 2.285 2.766 2.126 1.00 97.19 96 LEU A O 1
ATOM 683 N N . ARG A 1 97 ? 0.106 3.322 2.089 1.00 96.81 97 ARG A N 1
ATOM 684 C CA . ARG A 1 97 ? 0.072 3.686 0.668 1.00 96.81 97 ARG A CA 1
ATOM 685 C C . ARG A 1 97 ? 0.492 5.147 0.552 1.00 96.81 97 ARG A C 1
ATOM 687 O O . ARG A 1 97 ? -0.267 6.027 0.945 1.00 96.81 97 ARG A O 1
ATOM 694 N N . CYS A 1 98 ? 1.686 5.397 0.026 1.00 95.62 98 CYS A N 1
ATOM 695 C CA . CYS A 1 98 ? 2.175 6.752 -0.202 1.00 95.62 98 CYS A CA 1
ATOM 696 C C . CYS A 1 98 ? 1.541 7.358 -1.470 1.00 95.62 98 CYS A C 1
ATOM 698 O O . CYS A 1 98 ? 1.307 6.620 -2.436 1.00 95.62 98 CYS A O 1
ATOM 700 N N . PRO A 1 99 ? 1.314 8.684 -1.508 1.00 93.31 99 PRO A N 1
ATOM 701 C CA . PRO A 1 99 ? 0.842 9.359 -2.712 1.00 93.31 99 PRO A CA 1
ATOM 702 C C . PRO A 1 99 ? 1.849 9.172 -3.862 1.00 93.31 99 PRO A C 1
ATOM 704 O O . PRO A 1 99 ? 3.048 9.380 -3.663 1.00 93.31 99 PRO A O 1
ATOM 707 N N . PRO A 1 100 ? 1.409 8.785 -5.074 1.00 91.38 100 PRO A N 1
ATOM 708 C CA . PRO A 1 100 ? 2.322 8.549 -6.194 1.00 91.38 100 PRO A CA 1
ATOM 709 C C . PRO A 1 100 ? 2.934 9.845 -6.747 1.00 91.38 100 PRO A C 1
ATOM 711 O O . PRO A 1 100 ? 4.027 9.824 -7.301 1.00 91.38 100 PRO A O 1
ATOM 714 N N . THR A 1 101 ? 2.241 10.974 -6.595 1.00 88.56 101 THR A N 1
ATOM 715 C CA . THR A 1 101 ? 2.658 12.286 -7.116 1.00 88.56 101 THR A CA 1
ATOM 716 C C . THR A 1 101 ? 3.535 13.078 -6.151 1.00 88.56 101 THR A C 1
ATOM 718 O O . THR A 1 101 ? 4.015 14.150 -6.511 1.00 88.56 101 THR A O 1
ATOM 721 N N . GLU A 1 102 ? 3.733 12.580 -4.930 1.00 88.69 102 GLU A N 1
ATOM 722 C CA . GLU A 1 102 ? 4.584 13.211 -3.923 1.00 88.69 102 GLU A CA 1
ATOM 723 C C . GLU A 1 102 ? 5.957 12.523 -3.852 1.00 88.69 102 GLU A C 1
ATOM 725 O O . GLU A 1 102 ? 6.081 11.348 -4.225 1.00 88.69 102 GLU A O 1
ATOM 730 N N . PRO A 1 103 ? 7.005 13.227 -3.383 1.00 87.81 103 PRO A N 1
ATOM 731 C CA . PRO A 1 103 ? 8.305 12.618 -3.135 1.00 87.81 103 PRO A CA 1
ATOM 732 C C . PRO A 1 103 ? 8.209 11.418 -2.187 1.00 87.81 103 PRO A C 1
ATOM 734 O O . PRO A 1 103 ? 7.423 11.414 -1.239 1.00 87.81 103 PRO A O 1
ATOM 737 N N . ALA A 1 104 ? 9.049 10.409 -2.417 1.00 86.06 104 ALA A N 1
ATOM 738 C CA . ALA A 1 104 ? 9.111 9.239 -1.552 1.00 86.06 104 ALA A CA 1
ATOM 739 C C . ALA A 1 104 ? 9.486 9.633 -0.112 1.00 86.06 104 ALA A C 1
ATOM 741 O O . ALA A 1 104 ? 10.505 10.305 0.087 1.00 86.06 104 ALA A O 1
ATOM 742 N N . PRO A 1 105 ? 8.751 9.159 0.908 1.00 87.19 105 PRO A N 1
ATOM 743 C CA . PRO A 1 105 ? 9.229 9.226 2.281 1.00 87.19 105 PRO A CA 1
ATOM 744 C C . PRO A 1 105 ? 10.568 8.477 2.426 1.00 87.19 105 PRO A C 1
ATOM 746 O O . PRO A 1 105 ? 10.734 7.432 1.792 1.00 87.19 105 PRO A O 1
ATOM 749 N N . PRO A 1 106 ? 11.496 8.913 3.303 1.00 85.56 106 PRO A N 1
ATOM 750 C CA . PRO A 1 106 ? 12.825 8.297 3.433 1.00 85.56 106 PRO A CA 1
ATOM 751 C C . PRO A 1 106 ? 12.811 6.786 3.706 1.00 85.56 106 PRO A C 1
ATOM 753 O O . PRO A 1 106 ? 13.736 6.067 3.336 1.00 85.56 106 PRO A O 1
ATOM 756 N N . ALA A 1 107 ? 11.758 6.299 4.368 1.00 88.38 107 ALA A N 1
ATOM 757 C CA . ALA A 1 107 ? 11.609 4.896 4.729 1.00 88.38 107 ALA A CA 1
ATOM 758 C C . ALA A 1 107 ? 10.838 4.049 3.694 1.00 88.38 107 ALA A C 1
ATOM 760 O O . ALA A 1 107 ? 10.715 2.838 3.882 1.00 88.38 107 ALA A O 1
ATOM 761 N N . ALA A 1 108 ? 10.293 4.661 2.639 1.00 93.62 108 ALA A N 1
ATOM 762 C CA . ALA A 1 108 ? 9.403 3.983 1.706 1.00 93.62 108 ALA A 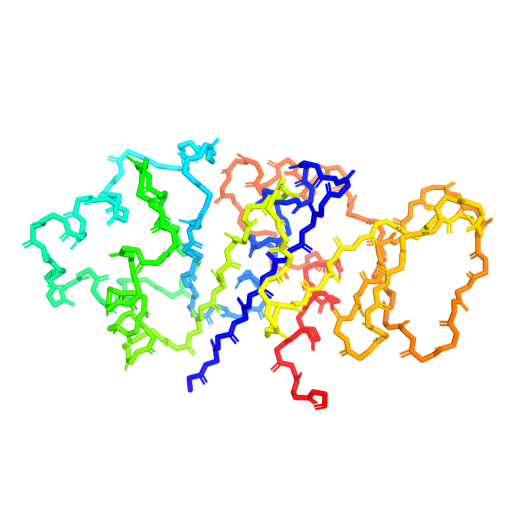CA 1
ATOM 763 C C . ALA A 1 108 ? 10.151 3.029 0.771 1.00 93.62 108 ALA A C 1
ATOM 765 O O . ALA A 1 108 ? 11.270 3.294 0.336 1.00 93.62 108 ALA A O 1
ATOM 766 N N . ILE A 1 109 ? 9.491 1.920 0.448 1.00 95.75 109 ILE A N 1
ATOM 767 C CA . ILE A 1 109 ? 9.920 0.983 -0.582 1.00 95.75 109 ILE A CA 1
ATOM 768 C C . ILE A 1 109 ? 9.267 1.410 -1.893 1.00 95.75 109 ILE A C 1
ATOM 770 O O . ILE A 1 109 ? 8.039 1.474 -2.005 1.00 95.75 109 ILE A O 1
ATOM 774 N N . ALA A 1 110 ? 10.096 1.695 -2.890 1.00 95.31 110 ALA A N 1
ATOM 775 C CA . ALA A 1 110 ? 9.668 1.965 -4.247 1.00 95.31 110 ALA A CA 1
ATOM 776 C C . ALA A 1 110 ? 9.281 0.651 -4.939 1.00 95.31 110 ALA A C 1
ATOM 778 O O . ALA A 1 110 ? 10.103 -0.254 -5.071 1.00 95.31 110 ALA A O 1
ATOM 779 N N . LEU A 1 111 ? 8.043 0.550 -5.419 1.00 95.69 111 LEU A N 1
ATOM 780 C CA . LEU A 1 111 ? 7.624 -0.496 -6.349 1.00 95.69 111 LEU A CA 1
ATOM 781 C C . LEU A 1 111 ? 7.388 0.138 -7.713 1.00 95.69 111 LEU A C 1
ATOM 783 O O . LEU A 1 111 ? 6.406 0.852 -7.912 1.00 95.69 111 LEU A O 1
ATOM 787 N N . ILE A 1 112 ? 8.290 -0.125 -8.650 1.00 94.75 112 ILE A N 1
ATOM 788 C CA . ILE A 1 112 ? 8.323 0.552 -9.949 1.00 94.75 112 ILE A CA 1
ATOM 789 C C . ILE A 1 112 ? 8.434 -0.452 -11.098 1.00 94.75 112 ILE A C 1
ATOM 791 O O . ILE A 1 112 ? 9.004 -1.529 -10.914 1.00 94.75 112 ILE A O 1
ATOM 795 N N . PRO A 1 113 ? 7.906 -0.139 -12.291 1.00 94.31 113 PRO A N 1
ATOM 796 C CA . PRO A 1 113 ? 8.080 -0.983 -13.465 1.00 94.31 113 PRO A CA 1
ATOM 797 C C . PRO A 1 113 ? 9.562 -1.120 -13.845 1.00 94.31 113 PRO A C 1
ATOM 799 O O . PRO A 1 113 ? 10.324 -0.155 -13.823 1.00 94.31 113 PRO A O 1
ATOM 802 N N . LEU A 1 114 ? 9.960 -2.332 -14.236 1.00 94.12 114 LEU A N 1
ATOM 803 C CA . LEU A 1 114 ? 11.265 -2.620 -14.827 1.00 94.12 114 LEU A CA 1
ATOM 804 C C . LEU A 1 114 ? 11.297 -2.077 -16.261 1.00 94.12 114 LEU A C 1
ATOM 806 O O . LEU A 1 114 ? 10.834 -2.736 -17.192 1.00 94.12 114 LEU A O 1
ATOM 810 N N . LEU A 1 115 ? 11.832 -0.873 -16.426 1.00 92.56 115 LEU A N 1
ATOM 811 C CA . LEU A 1 115 ? 11.925 -0.180 -17.710 1.00 92.56 115 LEU A CA 1
ATOM 812 C C . LEU A 1 115 ? 13.365 -0.192 -18.252 1.00 92.56 115 LEU A C 1
ATOM 814 O O . LEU A 1 115 ? 14.312 -0.261 -17.468 1.00 92.56 115 LEU A O 1
ATOM 818 N N . PRO A 1 116 ? 13.555 -0.134 -19.584 1.00 89.06 116 PRO A N 1
ATOM 819 C CA . PRO A 1 116 ? 14.886 -0.069 -20.188 1.00 89.06 116 PRO A CA 1
ATOM 820 C C . PRO A 1 116 ? 15.608 1.234 -19.820 1.00 89.06 116 PRO A C 1
ATOM 822 O O . PRO A 1 116 ? 14.959 2.252 -19.603 1.00 89.06 116 PRO A O 1
ATOM 825 N N . GLY A 1 117 ? 16.947 1.208 -19.811 1.00 83.75 117 GLY A N 1
ATOM 826 C CA . GLY A 1 117 ? 17.840 2.248 -19.266 1.00 83.75 117 GLY A CA 1
ATOM 827 C C . GLY A 1 117 ? 17.372 3.709 -19.373 1.00 83.75 117 GLY A C 1
ATOM 828 O O . GLY A 1 117 ? 17.254 4.355 -18.335 1.00 83.75 117 GLY A O 1
ATOM 829 N N . PRO A 1 118 ? 17.050 4.245 -20.567 1.00 85.56 118 PRO A N 1
ATOM 830 C CA . PRO A 1 118 ? 16.618 5.642 -20.711 1.00 85.56 118 PRO A CA 1
ATOM 831 C C . PRO A 1 118 ? 15.305 5.991 -19.991 1.00 85.56 118 PRO A C 1
ATOM 833 O O . PRO A 1 118 ? 15.047 7.155 -19.710 1.00 85.56 118 PRO A O 1
ATOM 836 N N . LEU A 1 119 ? 14.473 4.986 -19.719 1.00 88.19 119 LEU A N 1
ATOM 837 C CA . LEU A 1 119 ? 13.178 5.095 -19.050 1.00 88.19 119 LEU A CA 1
ATOM 838 C C . LEU A 1 119 ? 13.224 4.577 -17.604 1.00 88.19 119 LEU A C 1
ATOM 840 O O . LEU A 1 119 ? 12.214 4.632 -16.903 1.00 88.19 119 LEU A O 1
ATOM 844 N N . ALA A 1 120 ? 14.362 4.038 -17.158 1.00 87.81 120 ALA A N 1
ATOM 845 C CA . ALA A 1 120 ? 14.512 3.517 -15.811 1.00 87.81 120 ALA A CA 1
ATOM 846 C C . ALA A 1 120 ? 14.441 4.661 -14.792 1.00 87.81 120 ALA A C 1
ATOM 848 O O . ALA A 1 120 ? 15.133 5.675 -14.908 1.00 87.81 120 ALA A O 1
ATOM 849 N N . LEU A 1 121 ? 13.609 4.485 -13.766 1.00 85.88 121 LEU A N 1
ATOM 850 C CA . LEU A 1 121 ? 13.541 5.432 -12.662 1.00 85.88 121 LEU A CA 1
ATOM 851 C C . LEU A 1 121 ? 14.756 5.263 -11.754 1.00 85.88 121 LEU A C 1
ATOM 853 O O . LEU A 1 121 ? 15.127 4.147 -11.396 1.00 85.88 121 LEU A O 1
ATOM 857 N N . ARG A 1 122 ? 15.357 6.387 -11.358 1.00 84.31 122 ARG A N 1
ATOM 858 C CA . ARG A 1 122 ? 16.436 6.401 -10.368 1.00 84.31 122 ARG A CA 1
ATOM 859 C C . ARG A 1 122 ? 15.842 6.268 -8.974 1.00 84.31 122 ARG A C 1
ATOM 861 O O . ARG A 1 122 ? 15.078 7.129 -8.545 1.00 84.31 122 ARG A O 1
ATOM 868 N N . THR A 1 123 ? 16.221 5.212 -8.273 1.00 85.38 123 THR A N 1
ATOM 869 C CA . THR A 1 123 ? 15.788 4.918 -6.907 1.00 85.38 123 THR A CA 1
ATOM 870 C C . THR A 1 123 ? 16.946 4.323 -6.108 1.00 85.38 123 THR A C 1
ATOM 872 O O . THR A 1 123 ? 17.963 3.929 -6.678 1.00 85.38 123 THR A O 1
ATOM 875 N N . ASP A 1 124 ? 16.803 4.270 -4.784 1.00 88.62 124 ASP A N 1
ATOM 876 C CA . ASP A 1 124 ? 17.729 3.549 -3.907 1.00 88.62 124 ASP A CA 1
ATOM 877 C C . ASP A 1 124 ? 17.562 2.028 -4.119 1.00 88.62 124 ASP A C 1
ATOM 879 O O . ASP A 1 124 ? 16.477 1.505 -3.831 1.00 88.62 124 ASP A O 1
ATOM 883 N N . PRO A 1 125 ? 18.589 1.297 -4.601 1.00 86.69 125 PRO A N 1
ATOM 884 C CA . PRO A 1 125 ? 18.512 -0.146 -4.839 1.00 86.69 125 PRO A CA 1
ATOM 885 C C . PRO A 1 125 ? 18.079 -0.958 -3.612 1.00 86.69 125 PRO A C 1
ATOM 887 O O . PRO A 1 125 ? 17.367 -1.949 -3.763 1.00 86.69 125 PRO A O 1
ATOM 890 N N . HIS A 1 126 ? 18.439 -0.520 -2.401 1.00 88.25 126 HIS A N 1
ATOM 891 C CA . HIS A 1 126 ? 18.092 -1.210 -1.153 1.00 88.25 126 HIS A CA 1
ATOM 892 C C . HIS A 1 126 ? 16.623 -1.032 -0.759 1.00 88.25 126 HIS A C 1
ATOM 894 O O . HIS A 1 126 ? 16.092 -1.789 0.050 1.00 88.25 126 HIS A O 1
ATOM 900 N N . ARG A 1 127 ? 15.950 -0.041 -1.346 1.00 90.88 127 ARG A N 1
ATOM 901 C CA . ARG A 1 127 ? 14.544 0.292 -1.094 1.00 90.88 127 ARG A CA 1
ATOM 902 C C . ARG A 1 127 ? 13.715 0.200 -2.366 1.00 90.88 127 ARG A C 1
ATOM 904 O O . ARG A 1 127 ? 12.722 0.905 -2.504 1.00 90.88 127 ARG A O 1
ATOM 911 N N . THR A 1 128 ? 14.115 -0.654 -3.303 1.00 93.94 128 THR A N 1
ATOM 912 C CA . THR A 1 128 ? 13.445 -0.787 -4.597 1.00 93.94 128 THR A CA 1
ATOM 913 C C . THR A 1 128 ? 13.064 -2.225 -4.878 1.00 93.94 128 THR A C 1
ATOM 915 O O . THR A 1 128 ? 13.837 -3.152 -4.664 1.00 93.94 128 THR A O 1
ATOM 918 N N . ILE A 1 129 ? 11.867 -2.402 -5.424 1.00 95.31 129 ILE A N 1
ATOM 919 C CA . ILE A 1 129 ? 11.415 -3.643 -6.031 1.00 95.31 129 ILE A CA 1
ATOM 920 C C . ILE A 1 129 ? 10.964 -3.332 -7.447 1.00 95.31 129 ILE A C 1
ATOM 922 O O . ILE A 1 129 ? 10.159 -2.429 -7.684 1.00 95.31 129 ILE A O 1
ATOM 926 N N . LEU A 1 130 ? 11.466 -4.116 -8.394 1.00 95.38 130 LEU A N 1
ATOM 927 C CA . LEU A 1 130 ? 11.132 -3.954 -9.798 1.00 95.38 130 LEU A CA 1
ATOM 928 C C . LEU A 1 130 ? 9.975 -4.880 -10.162 1.00 95.38 130 LEU A C 1
ATOM 930 O O . LEU A 1 130 ? 10.014 -6.096 -9.966 1.00 95.38 130 LEU A O 1
ATOM 934 N N . GLN A 1 131 ? 8.934 -4.297 -10.730 1.00 95.50 131 GLN A N 1
ATOM 935 C CA . GLN A 1 131 ? 7.808 -5.001 -11.306 1.00 95.50 131 GLN A CA 1
ATOM 936 C C . GLN A 1 131 ? 8.151 -5.359 -12.751 1.00 95.50 131 GLN A C 1
ATOM 938 O O . GLN A 1 131 ? 8.274 -4.472 -13.592 1.00 95.50 131 GLN A O 1
ATOM 943 N N . ARG A 1 132 ? 8.269 -6.653 -13.086 1.00 94.75 132 ARG A N 1
ATOM 944 C CA . ARG A 1 132 ? 8.347 -7.039 -14.504 1.00 94.75 132 ARG A CA 1
ATOM 945 C C . ARG A 1 132 ? 7.125 -6.511 -15.239 1.00 94.75 132 ARG A C 1
ATOM 947 O O . ARG A 1 132 ? 6.000 -6.732 -14.790 1.00 94.75 132 ARG A O 1
ATOM 954 N N . VAL A 1 133 ? 7.391 -5.889 -16.374 1.00 88.19 133 VAL A N 1
ATOM 955 C CA . VAL A 1 133 ? 6.418 -5.522 -17.401 1.00 88.19 133 VAL A CA 1
ATOM 956 C C . VAL A 1 133 ? 6.710 -6.368 -18.641 1.00 88.19 133 VAL A C 1
ATOM 958 O O . VAL A 1 133 ? 7.783 -6.969 -18.717 1.00 88.19 133 VAL A O 1
ATOM 961 N N . GLY A 1 134 ? 5.793 -6.447 -19.607 1.00 86.69 134 GLY A N 1
ATOM 962 C CA . GLY A 1 134 ? 5.909 -7.282 -20.819 1.00 86.69 134 GLY A CA 1
ATOM 963 C C . GLY A 1 134 ? 7.099 -6.991 -21.756 1.00 86.69 134 GLY A C 1
ATOM 964 O O . GLY A 1 134 ? 7.108 -7.449 -22.896 1.00 86.69 134 GLY A O 1
ATOM 965 N N . LEU A 1 135 ? 8.098 -6.237 -21.297 1.00 87.56 135 LEU A N 1
ATOM 966 C CA . LEU A 1 135 ? 9.336 -5.914 -21.988 1.00 87.56 135 LEU A CA 1
ATOM 967 C C . LEU A 1 135 ? 10.459 -6.875 -21.573 1.00 87.56 135 LEU A C 1
ATOM 969 O O . LEU A 1 135 ? 10.560 -7.305 -20.422 1.00 87.56 135 LEU A O 1
ATOM 973 N N . ARG A 1 136 ? 11.348 -7.185 -22.520 1.00 88.62 136 ARG A N 1
ATOM 974 C CA . ARG A 1 136 ? 12.606 -7.881 -22.232 1.00 88.62 136 ARG A CA 1
ATOM 975 C C . ARG A 1 136 ? 13.652 -6.840 -21.856 1.00 88.62 136 ARG A C 1
ATOM 977 O O . ARG A 1 136 ? 14.113 -6.100 -22.715 1.00 88.62 136 ARG A O 1
ATOM 984 N N . VAL A 1 137 ? 13.968 -6.778 -20.570 1.00 90.19 137 VAL A N 1
ATOM 985 C CA . VAL A 1 137 ? 14.930 -5.839 -19.991 1.00 90.19 137 VAL A CA 1
ATOM 986 C C . VAL A 1 137 ? 15.827 -6.619 -19.040 1.00 90.19 137 VAL A C 1
ATOM 988 O O . VAL A 1 137 ? 15.333 -7.472 -18.288 1.00 90.19 137 VAL A O 1
ATOM 991 N N . ASP A 1 138 ? 17.124 -6.329 -19.087 1.00 89.00 138 ASP A N 1
ATOM 992 C CA . ASP A 1 138 ? 18.088 -6.882 -18.144 1.00 89.00 138 ASP A CA 1
ATOM 993 C C . ASP A 1 138 ? 17.773 -6.394 -16.733 1.00 89.00 138 ASP A C 1
ATOM 995 O O . ASP A 1 138 ? 17.400 -5.243 -16.504 1.00 89.00 138 ASP A O 1
ATOM 999 N N . VAL A 1 139 ? 17.865 -7.311 -15.779 1.00 87.88 139 VAL A N 1
ATOM 1000 C CA . VAL A 1 139 ? 17.583 -7.009 -14.381 1.00 87.88 139 VAL A CA 1
ATOM 1001 C C . VAL A 1 139 ? 18.847 -6.424 -13.762 1.00 87.88 139 VAL A C 1
ATOM 1003 O O . VAL A 1 139 ? 19.872 -7.099 -13.807 1.00 87.88 139 VAL A O 1
ATOM 1006 N N . PRO A 1 140 ? 18.790 -5.220 -13.166 1.00 87.06 140 PRO A N 1
ATOM 1007 C CA . PRO A 1 140 ? 19.901 -4.706 -12.381 1.00 87.06 140 PRO A CA 1
ATOM 1008 C C . PRO A 1 140 ? 20.243 -5.660 -11.235 1.00 87.06 140 PRO A C 1
ATOM 1010 O O . PRO A 1 140 ? 19.349 -6.125 -10.519 1.00 87.06 140 PRO A O 1
ATOM 1013 N N . ASP A 1 141 ? 21.533 -5.930 -11.052 1.00 87.00 141 ASP A N 1
ATOM 1014 C CA . ASP A 1 141 ? 22.008 -6.814 -9.994 1.00 87.00 141 ASP A CA 1
ATOM 1015 C C . ASP A 1 141 ? 21.592 -6.309 -8.607 1.00 87.00 141 ASP A C 1
ATOM 1017 O O . ASP A 1 141 ? 21.595 -5.112 -8.317 1.00 87.00 141 ASP A O 1
ATOM 1021 N N . GLY A 1 142 ? 21.220 -7.246 -7.734 1.00 86.94 142 GLY A N 1
ATOM 1022 C CA . GLY A 1 142 ? 20.888 -6.960 -6.337 1.00 86.94 142 GLY A CA 1
ATOM 1023 C C . GLY A 1 142 ? 19.511 -6.338 -6.090 1.00 86.94 142 GLY A C 1
ATOM 1024 O O . GLY A 1 142 ? 19.113 -6.256 -4.931 1.00 86.94 142 GLY A O 1
ATOM 1025 N N . ILE A 1 143 ? 18.748 -5.959 -7.124 1.00 91.81 143 ILE A N 1
ATOM 1026 C CA . ILE A 1 143 ? 17.396 -5.410 -6.943 1.00 91.81 143 ILE A CA 1
ATOM 1027 C C . ILE A 1 143 ? 16.347 -6.527 -7.072 1.00 91.81 143 ILE A C 1
ATOM 1029 O O . ILE A 1 143 ? 16.259 -7.174 -8.121 1.00 91.81 143 ILE A O 1
ATOM 1033 N N . PRO A 1 144 ? 15.506 -6.769 -6.047 1.00 93.81 144 PRO A N 1
ATOM 1034 C CA . PRO A 1 144 ? 14.459 -7.777 -6.130 1.00 93.81 144 PRO A CA 1
ATOM 1035 C C . PRO A 1 144 ? 13.469 -7.497 -7.265 1.00 93.81 144 PRO A C 1
ATOM 1037 O O . PRO A 1 144 ? 12.971 -6.382 -7.428 1.00 93.81 144 PRO A O 1
ATOM 1040 N N . VAL A 1 145 ? 13.116 -8.546 -8.012 1.00 94.88 145 VAL A N 1
ATOM 1041 C CA . VAL A 1 145 ? 12.181 -8.451 -9.139 1.00 94.88 145 VAL A CA 1
ATOM 1042 C C . VAL A 1 145 ? 10.975 -9.358 -8.936 1.00 94.88 145 VAL A C 1
ATOM 1044 O O . VAL A 1 145 ? 11.101 -10.575 -8.768 1.00 94.88 145 VAL A O 1
ATOM 1047 N N . VAL A 1 146 ? 9.780 -8.782 -9.033 1.00 95.44 146 VAL A N 1
ATOM 1048 C CA . VAL A 1 146 ? 8.511 -9.511 -8.964 1.00 95.44 146 VAL A CA 1
ATOM 1049 C C . VAL A 1 146 ? 7.907 -9.705 -10.353 1.00 95.44 146 VAL A C 1
ATOM 1051 O O . VAL A 1 146 ? 8.116 -8.919 -11.277 1.00 95.44 146 VAL A O 1
ATOM 1054 N N . ARG A 1 147 ? 7.169 -10.803 -10.535 1.00 93.31 147 ARG A N 1
ATOM 1055 C CA . ARG A 1 147 ? 6.487 -11.112 -11.802 1.00 93.31 147 ARG A CA 1
ATOM 1056 C C . ARG A 1 147 ? 5.306 -10.184 -12.031 1.00 93.31 147 ARG A C 1
ATOM 1058 O O . ARG A 1 147 ? 4.744 -9.662 -11.078 1.00 93.31 147 ARG A O 1
ATOM 1065 N N . GLU A 1 148 ? 4.874 -10.058 -13.278 1.00 92.31 148 GLU A N 1
ATOM 1066 C CA . GLU A 1 148 ? 3.640 -9.345 -13.610 1.00 92.31 148 GLU A CA 1
ATOM 1067 C C . GLU A 1 148 ? 2.412 -9.977 -12.921 1.00 92.31 148 GLU A C 1
ATOM 1069 O O . GLU A 1 148 ? 2.265 -11.213 -12.923 1.00 92.31 148 GLU A O 1
ATOM 1074 N N . PRO A 1 149 ? 1.529 -9.171 -12.300 1.00 93.31 149 PRO A N 1
ATOM 1075 C CA . PRO A 1 149 ? 0.269 -9.672 -11.780 1.00 93.31 149 PRO A CA 1
ATOM 1076 C C . PRO A 1 149 ? -0.616 -10.188 -12.914 1.00 93.31 149 PRO A C 1
ATOM 1078 O O . PRO A 1 149 ? -0.812 -9.546 -13.939 1.00 93.31 149 PRO A O 1
ATOM 1081 N N . ARG A 1 150 ? -1.240 -11.352 -12.706 1.00 94.44 150 ARG A N 1
ATOM 1082 C CA . ARG A 1 150 ? -2.254 -11.846 -13.646 1.00 94.44 150 ARG A CA 1
ATOM 1083 C C . ARG A 1 150 ? -3.471 -10.909 -13.647 1.00 94.44 150 ARG A C 1
ATOM 1085 O O . ARG A 1 150 ? -3.872 -10.469 -12.566 1.00 94.44 150 ARG A O 1
ATOM 1092 N N . PRO A 1 151 ? -4.175 -10.736 -14.780 1.00 94.69 151 PRO A N 1
ATOM 1093 C CA . PRO A 1 151 ? -5.404 -9.940 -14.828 1.00 94.69 151 PRO A CA 1
ATOM 1094 C C . PRO A 1 151 ? -6.468 -10.379 -13.809 1.00 94.69 151 PRO A C 1
ATOM 1096 O O . PRO A 1 151 ? -7.175 -9.553 -13.239 1.00 94.69 151 PRO A O 1
ATOM 1099 N N . SER A 1 152 ? -6.563 -11.681 -13.516 1.00 96.25 152 SER A N 1
ATOM 1100 C CA . SER A 1 152 ? -7.460 -12.212 -12.479 1.00 96.25 152 SER A CA 1
ATOM 1101 C C . SER A 1 152 ? -7.099 -11.738 -11.066 1.00 96.25 152 SER A C 1
ATOM 1103 O O . SER A 1 152 ? -7.989 -11.540 -10.245 1.00 96.25 152 SER A O 1
ATOM 1105 N N . THR A 1 153 ? -5.805 -11.567 -10.783 1.00 96.38 153 THR A N 1
ATOM 1106 C CA . THR A 1 153 ? -5.292 -11.053 -9.507 1.00 96.38 153 THR A CA 1
ATOM 1107 C C . THR A 1 153 ? -5.644 -9.578 -9.359 1.00 96.38 153 THR A C 1
ATOM 1109 O O . THR A 1 153 ? -6.182 -9.195 -8.326 1.00 96.38 153 THR A O 1
ATOM 1112 N N . LEU A 1 154 ? -5.414 -8.781 -10.408 1.00 95.12 154 LEU A N 1
ATOM 1113 C CA . LEU A 1 154 ? -5.762 -7.358 -10.426 1.00 95.12 154 LEU A CA 1
ATOM 1114 C C . LEU A 1 154 ? -7.265 -7.148 -10.229 1.00 95.12 154 LEU A C 1
ATOM 1116 O O . LEU A 1 154 ? -7.667 -6.404 -9.341 1.00 95.12 154 LEU A O 1
ATOM 1120 N N . ARG A 1 155 ? -8.104 -7.877 -10.979 1.00 96.25 155 ARG A N 1
ATOM 1121 C CA . ARG A 1 155 ? -9.568 -7.816 -10.828 1.00 96.25 155 ARG A CA 1
ATOM 1122 C C . ARG A 1 155 ? -10.032 -8.208 -9.429 1.00 96.25 155 ARG A C 1
ATOM 1124 O O . ARG A 1 155 ? -10.926 -7.568 -8.888 1.00 96.25 155 ARG A O 1
ATOM 1131 N N . ALA A 1 156 ? -9.443 -9.253 -8.841 1.00 96.44 156 ALA A N 1
ATOM 1132 C CA . ALA A 1 156 ? -9.777 -9.658 -7.479 1.00 96.44 156 ALA A CA 1
ATOM 1133 C C . ALA A 1 156 ? -9.479 -8.533 -6.476 1.00 96.44 156 ALA A C 1
ATOM 1135 O O . ALA A 1 156 ? -10.365 -8.177 -5.703 1.00 96.44 156 ALA A O 1
ATOM 1136 N N . LEU A 1 157 ? -8.288 -7.930 -6.549 1.00 95.38 157 LEU A N 1
ATOM 1137 C CA . LEU A 1 157 ? -7.885 -6.826 -5.674 1.00 95.38 157 LEU A CA 1
ATOM 1138 C C . LEU A 1 157 ? -8.733 -5.569 -5.883 1.00 95.38 157 LEU A C 1
ATOM 1140 O O . LEU A 1 157 ? -9.172 -4.984 -4.902 1.00 95.38 157 LEU A O 1
ATOM 1144 N N . ALA A 1 158 ? -9.032 -5.208 -7.132 1.00 93.31 158 ALA A N 1
ATOM 1145 C CA . ALA A 1 158 ? -9.925 -4.094 -7.453 1.00 93.31 158 ALA A CA 1
ATOM 1146 C C . ALA A 1 158 ? -11.344 -4.302 -6.892 1.00 93.31 158 ALA A C 1
ATOM 1148 O O . ALA A 1 158 ? -12.027 -3.346 -6.553 1.00 93.31 158 ALA A O 1
ATOM 1149 N N . SER A 1 159 ? -11.776 -5.560 -6.746 1.00 93.00 159 SER A N 1
ATOM 1150 C CA . SER A 1 159 ? -13.029 -5.933 -6.071 1.00 93.00 159 SER A CA 1
ATOM 1151 C C . SER A 1 159 ? -12.859 -6.174 -4.563 1.00 93.00 159 SER A C 1
ATOM 1153 O O . SER A 1 159 ? -13.700 -6.835 -3.956 1.00 93.00 159 SER A O 1
ATOM 1155 N N . MET A 1 160 ? -11.751 -5.734 -3.958 1.00 92.12 160 MET A N 1
ATOM 1156 C CA . MET A 1 160 ? -11.429 -5.917 -2.536 1.00 92.12 160 MET A CA 1
ATOM 1157 C C . MET A 1 160 ? -11.394 -7.383 -2.063 1.00 92.12 160 MET A C 1
ATOM 1159 O O . MET A 1 160 ? -11.545 -7.679 -0.876 1.00 92.12 160 MET A O 1
ATOM 1163 N N . ARG A 1 161 ? -11.138 -8.330 -2.975 1.00 94.38 161 ARG A N 1
ATOM 1164 C CA . ARG A 1 161 ? -10.952 -9.757 -2.671 1.00 94.38 161 ARG A CA 1
ATOM 1165 C C . ARG A 1 161 ? -9.475 -10.111 -2.708 1.00 94.38 161 ARG A C 1
ATOM 1167 O O . ARG A 1 161 ? -8.841 -10.016 -3.754 1.00 94.38 161 ARG A O 1
ATOM 1174 N N . MET A 1 162 ? -8.936 -10.576 -1.584 1.00 95.56 162 MET A N 1
ATOM 1175 C CA . MET A 1 162 ? -7.503 -10.842 -1.436 1.00 95.56 162 MET A CA 1
ATOM 1176 C C . MET A 1 162 ? -7.100 -12.181 -2.085 1.00 95.56 162 MET A C 1
ATOM 1178 O O . MET A 1 162 ? -7.459 -13.245 -1.574 1.00 95.56 162 MET A O 1
ATOM 1182 N N . PRO A 1 163 ? -6.330 -12.186 -3.192 1.00 94.44 163 PRO A N 1
ATOM 1183 C CA . PRO A 1 163 ? -5.950 -13.404 -3.896 1.00 94.44 163 PRO A CA 1
ATOM 1184 C C . PRO A 1 163 ? -4.681 -14.012 -3.276 1.00 94.44 163 PRO A C 1
ATOM 1186 O O . PRO A 1 163 ? -3.647 -14.105 -3.934 1.00 94.44 163 PRO A O 1
ATOM 1189 N N . VAL A 1 164 ? -4.750 -14.446 -2.013 1.00 90.75 164 VAL A N 1
ATOM 1190 C CA . VAL A 1 164 ? -3.584 -14.856 -1.190 1.00 90.75 164 VAL A CA 1
ATOM 1191 C C . VAL A 1 164 ? -2.705 -15.955 -1.813 1.00 90.75 164 VAL A C 1
ATOM 1193 O O . VAL A 1 164 ? -1.508 -16.027 -1.555 1.00 90.75 164 VAL A O 1
ATOM 1196 N N . ARG A 1 165 ? -3.266 -16.801 -2.691 1.00 91.50 165 ARG A N 1
ATOM 1197 C CA . ARG A 1 165 ? -2.523 -17.865 -3.402 1.00 91.50 165 ARG A CA 1
ATOM 1198 C C . ARG A 1 165 ? -1.785 -17.373 -4.659 1.00 91.50 165 ARG A C 1
ATOM 1200 O O . ARG A 1 165 ? -1.021 -18.131 -5.268 1.00 91.50 165 ARG A O 1
ATOM 1207 N N . SER A 1 166 ? -2.001 -16.121 -5.063 1.00 95.81 166 SER A N 1
ATOM 1208 C CA . SER A 1 166 ? -1.335 -15.495 -6.208 1.00 95.81 166 SER A CA 1
ATOM 1209 C C . SER A 1 166 ? 0.182 -15.539 -6.035 1.00 95.81 166 SER A C 1
ATOM 1211 O O . SER A 1 166 ? 0.715 -15.245 -4.966 1.00 95.81 166 SER A O 1
ATOM 1213 N N . ARG A 1 167 ? 0.906 -15.897 -7.102 1.00 95.31 167 ARG A N 1
ATOM 1214 C CA . ARG A 1 167 ? 2.379 -15.854 -7.095 1.00 95.31 167 ARG A CA 1
ATOM 1215 C C . ARG A 1 167 ? 2.891 -14.434 -6.860 1.00 95.31 167 ARG A C 1
ATOM 1217 O O . ARG A 1 167 ? 3.858 -14.273 -6.134 1.00 95.31 167 ARG A O 1
ATOM 1224 N N . TRP A 1 168 ? 2.212 -13.438 -7.425 1.00 96.00 168 TRP A N 1
ATOM 1225 C CA . TRP A 1 168 ? 2.576 -12.033 -7.265 1.00 96.00 168 TRP A CA 1
ATOM 1226 C C . TRP A 1 168 ? 2.473 -11.571 -5.807 1.00 96.00 168 TRP A C 1
ATOM 1228 O O . TRP A 1 168 ? 3.438 -11.043 -5.271 1.00 96.00 168 TRP A O 1
ATOM 1238 N N . VAL A 1 169 ? 1.358 -11.888 -5.135 1.00 96.44 169 VAL A N 1
ATOM 1239 C CA . VAL A 1 169 ? 1.157 -11.603 -3.700 1.00 96.44 169 VAL A CA 1
ATOM 1240 C C . VAL A 1 169 ? 2.247 -12.262 -2.854 1.00 96.44 169 VAL A C 1
AT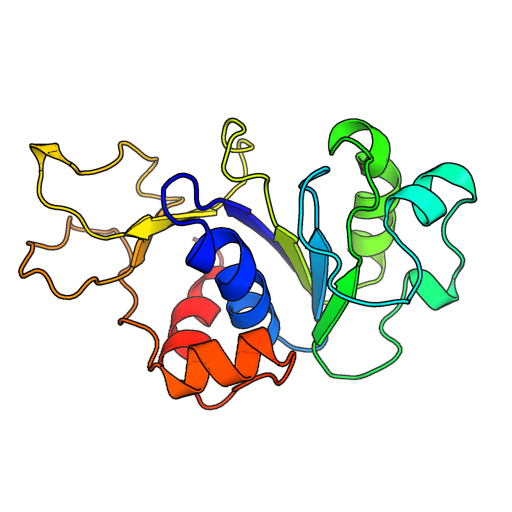OM 1242 O O . VAL A 1 169 ? 2.839 -11.623 -1.995 1.00 96.44 169 VAL A O 1
ATOM 1245 N N . ARG A 1 170 ? 2.569 -13.532 -3.131 1.00 95.50 170 ARG A N 1
ATOM 1246 C CA . ARG A 1 170 ? 3.633 -14.241 -2.405 1.00 95.50 170 ARG A CA 1
ATOM 1247 C C . ARG A 1 170 ? 5.015 -13.625 -2.611 1.00 95.50 170 ARG A C 1
ATOM 1249 O O . ARG A 1 170 ? 5.759 -13.527 -1.647 1.00 95.50 170 ARG A O 1
ATOM 1256 N N . GLN A 1 171 ? 5.352 -13.213 -3.835 1.00 95.75 171 GLN A N 1
ATOM 1257 C CA . GLN A 1 171 ? 6.631 -12.552 -4.113 1.00 95.75 171 GLN A CA 1
ATOM 1258 C C . GLN A 1 171 ? 6.725 -11.191 -3.423 1.00 95.75 171 GLN A C 1
ATOM 1260 O O . GLN A 1 171 ? 7.747 -10.894 -2.821 1.00 95.75 171 GLN A O 1
ATOM 1265 N N . LEU A 1 172 ? 5.648 -10.401 -3.445 1.00 95.62 172 LEU A N 1
ATOM 1266 C CA . LEU A 1 172 ? 5.582 -9.137 -2.709 1.00 95.62 172 LEU A CA 1
ATOM 1267 C C . LEU A 1 172 ? 5.701 -9.325 -1.192 1.00 95.62 172 LEU A C 1
ATOM 1269 O O . LEU A 1 172 ? 6.137 -8.410 -0.504 1.00 95.62 172 LEU A O 1
ATOM 1273 N N . GLY A 1 173 ? 5.415 -10.519 -0.668 1.00 93.62 173 GLY A N 1
ATOM 1274 C CA . GLY A 1 173 ? 5.636 -10.838 0.740 1.00 93.62 173 GLY A CA 1
ATOM 1275 C C . GLY A 1 173 ? 7.082 -10.683 1.217 1.00 93.62 173 GLY A C 1
ATOM 1276 O O . GLY A 1 173 ? 7.289 -10.482 2.410 1.00 93.62 173 GLY A O 1
ATOM 1277 N N . GLN A 1 174 ? 8.066 -10.692 0.310 1.00 91.38 174 GLN A N 1
ATOM 1278 C CA . GLN A 1 174 ? 9.470 -10.431 0.649 1.00 91.38 174 GLN A CA 1
ATOM 1279 C C . GLN A 1 174 ? 9.703 -9.028 1.234 1.00 91.38 174 GLN A C 1
ATOM 1281 O O . GLN A 1 174 ? 10.673 -8.835 1.951 1.00 91.38 174 GLN A O 1
ATOM 1286 N N . ILE A 1 175 ? 8.799 -8.073 0.977 1.00 92.31 175 ILE A N 1
ATOM 1287 C CA . ILE A 1 175 ? 8.840 -6.709 1.534 1.00 92.31 175 ILE A CA 1
ATOM 1288 C C . ILE A 1 175 ? 8.811 -6.714 3.069 1.00 92.31 175 ILE A C 1
ATOM 1290 O O . ILE A 1 175 ? 9.304 -5.795 3.713 1.00 92.31 175 ILE A O 1
ATOM 1294 N N . TRP A 1 176 ? 8.224 -7.750 3.668 1.00 91.50 176 TRP A N 1
ATOM 1295 C CA . TRP A 1 176 ? 8.146 -7.879 5.119 1.00 91.50 176 TRP A CA 1
ATOM 1296 C C . TRP A 1 176 ? 9.413 -8.445 5.761 1.00 91.50 176 TRP A C 1
ATOM 1298 O O . TRP A 1 176 ? 9.490 -8.484 6.992 1.00 91.50 176 TRP A O 1
ATOM 1308 N N . SER A 1 177 ? 10.358 -8.939 4.963 1.00 82.19 177 SER A N 1
ATOM 1309 C CA . SER A 1 177 ? 11.646 -9.404 5.460 1.00 82.19 177 SER A CA 1
ATOM 1310 C C . SER A 1 177 ? 12.558 -8.201 5.693 1.00 82.19 177 SER A C 1
ATOM 1312 O O . SER A 1 177 ? 12.587 -7.306 4.850 1.00 82.19 177 SER A O 1
ATOM 1314 N N . PRO A 1 178 ? 13.305 -8.154 6.807 1.00 56.44 178 PRO A N 1
ATOM 1315 C CA . PRO A 1 178 ? 14.327 -7.133 6.981 1.00 56.44 178 PRO A CA 1
ATOM 1316 C C . PRO A 1 178 ? 15.380 -7.288 5.872 1.00 56.44 178 PRO A C 1
ATOM 1318 O O . PRO A 1 178 ? 15.956 -8.367 5.725 1.00 56.44 178 PRO A O 1
ATOM 1321 N N . THR A 1 179 ? 15.561 -6.238 5.071 1.00 48.00 179 THR A N 1
ATOM 1322 C CA . THR A 1 179 ? 16.755 -6.014 4.237 1.00 48.00 179 THR A CA 1
ATOM 1323 C C . THR A 1 179 ? 17.927 -5.592 5.097 1.00 48.00 179 THR A C 1
ATOM 1325 O O . THR A 1 179 ? 17.691 -4.741 5.988 1.00 48.00 179 THR A O 1
#

Solvent-accessible surface area (backbone atoms only — not comparable to full-atom values): 10091 Å² total; per-residue (Å²): 114,48,79,43,40,41,29,12,67,89,36,74,66,51,36,61,47,44,45,54,33,40,27,42,48,47,56,38,14,39,35,38,39,40,21,47,86,54,73,81,80,61,95,64,77,29,47,33,54,35,58,74,72,51,74,51,76,75,75,34,38,77,90,55,74,48,68,47,73,36,28,15,76,59,38,55,54,78,77,35,46,68,58,54,52,52,34,50,77,50,30,67,21,38,28,35,26,41,42,39,93,50,82,76,58,94,80,34,33,37,49,41,71,55,47,55,78,95,67,43,80,90,72,59,60,91,36,37,36,31,33,44,47,103,64,95,58,87,78,64,85,91,43,53,72,39,64,62,71,52,70,69,50,53,53,31,47,77,68,76,38,76,58,58,86,38,69,42,23,51,53,44,34,58,74,78,50,89,127

pLDDT: mean 91.94, std 6.27, range [48.0, 97.56]

Secondary structure (DSSP, 8-state):
-EEEEEE-SS-HHHHHHHHHHHHHTSSSEEEEE--TT-----SS--HHHHHHH---HHHHS-SSSSEEEE---S--TGGGHHHHHHHHHH-SEEEEE--TTSPPPTTPEEEEE---GGGPPP--GGGEEEE--SS--PPPTT--EEPPPPHHHHHHHHTT---TT-HHHHHHGGGGS--

Foldseek 3Di:
DAEAEAEEQPDPLCLQQVLLLLCLQDWPEEEEEQALPDDPPDPDAALVCCLVVNDDPVRLADPDRGYHYHHHNRDHNVSSVVVVVSSVVHYPYYYYRDDSNDDDDPRHAYEYEPDEDVPDDDDDQQRYEYEYDPDDHDDPPSRHYAYHWDPVCSVCSVVVHRPSVTSRSNSSNCSRPDD